Protein AF-0000000074263972 (afdb_homodimer)

Sequence (346 aa):
MSGGGKLEGVLRVLGFVLTLVAAIVVRLDKETKVVPYSISPNLPTFDVVVVAKWHYLSAFVYLFAANVIASLYGLLTLTISLANKNRSNILALLITILDLVMVVLLSSSAGAAIAIGIIGYHGNSHVRWNKVCDTFGRFCKQVAAASALSLAGAIVFMLLVILVVVGLQKRPKMSGGGKLEGVLRVLGFVLTLVAAIVVRLDKETKVVPYSISPNLPTFDVVVVAKWHYLSAFVYLFAANVIASLYGLLTLTISLANKNRSNILALLITILDLVMVVLLSSSAGAAIAIGIIGYHGNSHVRWNKVCDTFGRFCKQVAAASALSLAGAIVFMLLVILVVVGLQKRPK

Nearest PDB structures (foldseek):
  8zgt-assembly1_B  TM=5.183E-01  e=5.355E-01  Rattus norvegicus
  8d9o-assembly1_A  TM=3.944E-01  e=1.175E+00  synthetic construct
  7rkn-assembly1_R  TM=4.154E-01  e=1.786E+00  Human herpesvirus 5 strain AD169
  8hqc-assembly1_A  TM=3.752E-01  e=2.202E+00  Mus musculus
  6z0c-assembly1_A  TM=3.622E-01  e=2.860E+00  Escherichia coli

Secondary structure (DSSP, 8-state):
--HHHHHHHHHHHHHHHHHHHHHHHHHT-EEEEEEEE-SSTTSPPEEEEEEEEGGGSHHHHHHHHHHHHHHHHHHHHHHHHHTT----HHHHHHHHHHHHHHHHHHHHHHHHHHHHHHHHHH-BTTTTBPPSTTT-HHHHHHHHHHHHHHHHHHHHHHHHHHHHHHHHHSS--/--HHHHHHHHHHHHHHHHHHHHHHHHHT-EEEEEEEE-SSTTSPPEEEEEEEEGGGSHHHHHHHHHHHHHHHHHHHHHHHHHTT----HHHHHHHHHHHHHHHHHHHHHHHHHHHHHHHHHH-BTTTTBPPSTTT-HHHHHHHHHHHHHHHHHHHHHHHHHHHHHHHHHSS--

pLDDT: mean 91.71, std 11.04, range [46.34, 98.88]

Foldseek 3Di:
DPPLLVLLLVLLVLLLVLLVVLLVLQQPQKDKFWDFDDPDPVDGTDTDIDMDHQVVDVLSVLLNVLSVVSNVLSVVVSVVSVVVDDDDPVNVVVNLVVLLVSLVSLLVSLVSLVVVLVCLCPPDVVVRGDRNCVGVVVSSVSSNSSSVSSNVSSVSSVVSSVSVVVVVVPPDD/DPPLLVLLLVLLVLLLVLLVVLLVLQQPQKDKFWDFDDPDPPDHTDTDIDMDHQVVDVLSVLLNVLSVVRNVLSVVVSVVSVVVDDDDPVNVVVNLVVLLVSLVSLLVSLVSLVVVLVCLCPPDVVVRGDRNCVGVVVSSVSSNSSSVSSNVSSVSSVVSSVSVVVVVVPPDD

InterPro domains:
  IPR006459 Casparian strip membrane protein [TIGR01569] (10-165)
  IPR006702 Casparian strip membrane protein domain [PF04535] (5-155)
  IPR044173 Casparian strip membrane protein/CASP-like protein [PTHR36488] (9-169)

Structure (mmCIF, N/CA/C/O backbone):
data_AF-0000000074263972-model_v1
#
loop_
_entity.id
_entity.type
_entity.pdbx_description
1 polymer 'CASP-like protein'
#
loop_
_atom_site.group_PDB
_atom_site.id
_atom_site.type_symbol
_atom_site.label_atom_id
_atom_site.label_alt_id
_atom_site.label_comp_id
_atom_site.label_asym_id
_atom_site.label_entity_id
_atom_site.label_seq_id
_atom_site.pdbx_PDB_ins_code
_atom_site.Cartn_x
_atom_site.Cartn_y
_atom_site.Cartn_z
_atom_site.occupancy
_atom_site.B_iso_or_equiv
_atom_site.auth_seq_id
_atom_site.auth_comp_id
_atom_site.auth_asym_id
_atom_site.auth_atom_id
_atom_site.pdbx_PDB_model_num
ATOM 1 N N . MET A 1 1 ? -21.406 27.688 6.047 1 47.19 1 MET A N 1
ATOM 2 C CA . MET A 1 1 ? -20.266 26.828 6.309 1 47.19 1 MET A CA 1
ATOM 3 C C . MET A 1 1 ? -19.016 27.344 5.582 1 47.19 1 MET A C 1
ATOM 5 O O . MET A 1 1 ? -19.094 27.703 4.402 1 47.19 1 MET A O 1
ATOM 9 N N . SER A 1 2 ? -18.047 27.766 6.258 1 61.81 2 SER A N 1
ATOM 10 C CA . SER A 1 2 ? -16.828 28.281 5.633 1 61.81 2 SER A CA 1
ATOM 11 C C . SER A 1 2 ? -16.359 27.391 4.492 1 61.81 2 SER A C 1
ATOM 13 O O . SER A 1 2 ? -16.75 26.219 4.418 1 61.81 2 SER A O 1
ATOM 15 N N . GLY A 1 3 ? -15.945 27.922 3.316 1 62.81 3 GLY A N 1
ATOM 16 C CA . GLY A 1 3 ? -15.453 27.203 2.146 1 62.81 3 GLY A CA 1
ATOM 17 C C . GLY A 1 3 ? -14.68 25.953 2.492 1 62.81 3 GLY A C 1
ATOM 18 O O . GLY A 1 3 ? -14.883 24.906 1.874 1 62.81 3 GLY A O 1
ATOM 19 N N . GLY A 1 4 ? -13.984 25.969 3.543 1 73.38 4 GLY A N 1
ATOM 20 C CA . GLY A 1 4 ? -13.219 24.828 4.027 1 73.38 4 GLY A CA 1
ATOM 21 C C . GLY A 1 4 ? -14.094 23.719 4.598 1 73.38 4 GLY A C 1
ATOM 22 O O . GLY A 1 4 ? -13.844 22.547 4.355 1 73.38 4 GLY A O 1
ATOM 23 N N . GLY A 1 5 ? -15.102 24.156 5.234 1 80.81 5 GLY A N 1
ATOM 24 C CA . GLY A 1 5 ? -16.016 23.188 5.82 1 80.81 5 GLY A CA 1
ATOM 25 C C . GLY A 1 5 ? -16.812 22.422 4.785 1 80.81 5 GLY A C 1
ATOM 26 O O . GLY A 1 5 ? -16.984 21.203 4.906 1 80.81 5 GLY A O 1
ATOM 27 N N . LYS A 1 6 ? -17.281 23.094 3.77 1 89.88 6 LYS A N 1
ATOM 28 C CA . LYS A 1 6 ? -18.031 22.453 2.699 1 89.88 6 LYS A CA 1
ATOM 29 C C . LYS A 1 6 ? -17.156 21.438 1.956 1 89.88 6 LYS A C 1
ATOM 31 O O . LYS A 1 6 ? -17.609 20.328 1.649 1 89.88 6 LYS A O 1
ATOM 36 N N . LEU A 1 7 ? -15.922 21.859 1.696 1 93.31 7 LEU A N 1
ATOM 37 C CA . LEU A 1 7 ? -15 20.984 0.994 1 93.31 7 LEU A CA 1
ATOM 38 C C . LEU A 1 7 ? -14.68 19.75 1.828 1 93.31 7 LEU A C 1
ATOM 40 O O . LEU A 1 7 ? -14.609 18.641 1.297 1 93.31 7 LEU A O 1
ATOM 44 N N . GLU A 1 8 ? -14.539 19.953 3.047 1 93.31 8 GLU A N 1
ATOM 45 C CA . GLU A 1 8 ? -14.32 18.812 3.941 1 93.31 8 GLU A CA 1
ATOM 46 C C . GLU A 1 8 ? -15.484 17.844 3.891 1 93.31 8 GLU A C 1
ATOM 48 O O . GLU A 1 8 ? -15.281 16.625 3.828 1 93.31 8 GLU A O 1
ATOM 53 N N . GLY A 1 9 ? -16.672 18.375 3.938 1 92.62 9 GLY A N 1
ATOM 54 C CA . GLY A 1 9 ? -17.859 17.531 3.859 1 92.62 9 GLY A CA 1
ATOM 55 C C . GLY A 1 9 ? -17.938 16.734 2.576 1 92.62 9 GLY A C 1
ATOM 56 O O . GLY A 1 9 ? -18.25 15.539 2.604 1 92.62 9 GLY A O 1
ATOM 57 N N . VAL A 1 10 ? -17.656 17.312 1.509 1 95.62 10 VAL A N 1
ATOM 58 C CA . VAL A 1 10 ? -17.703 16.641 0.207 1 95.62 10 VAL A CA 1
ATOM 59 C C . VAL A 1 10 ? -16.656 15.531 0.155 1 95.62 10 VAL A C 1
ATOM 61 O O . VAL A 1 10 ? -16.938 14.43 -0.314 1 95.62 10 VAL A O 1
ATOM 64 N N . LEU A 1 11 ? -15.508 15.82 0.649 1 97.25 11 LEU A N 1
ATOM 65 C CA . LEU A 1 11 ? -14.438 14.828 0.634 1 97.25 11 LEU A CA 1
ATOM 66 C C . LEU A 1 11 ? -14.781 13.648 1.541 1 97.25 11 LEU A C 1
ATOM 68 O O . LEU A 1 11 ? -14.492 12.5 1.205 1 97.25 11 LEU A O 1
ATOM 72 N N . ARG A 1 12 ? -15.398 13.93 2.605 1 96.88 12 ARG A N 1
ATOM 73 C CA . ARG A 1 12 ? -15.773 12.844 3.506 1 96.88 12 ARG A CA 1
ATOM 74 C C . ARG A 1 12 ? -16.859 11.969 2.889 1 96.88 12 ARG A C 1
ATOM 76 O O . ARG A 1 12 ? -16.844 10.75 3.047 1 96.88 12 ARG A O 1
ATOM 83 N N . VAL A 1 13 ? -17.734 12.57 2.193 1 97.5 13 VAL A N 1
ATOM 84 C CA . VAL A 1 13 ? -18.75 11.805 1.488 1 97.5 13 VAL A CA 1
ATOM 85 C C . VAL A 1 13 ? -18.094 10.945 0.408 1 97.5 13 VAL A C 1
ATOM 87 O O . VAL A 1 13 ? -18.406 9.75 0.287 1 97.5 13 VAL A O 1
ATOM 90 N N . LEU A 1 14 ? -17.25 11.516 -0.299 1 98.19 14 LEU A N 1
ATOM 91 C CA . LEU A 1 14 ? -16.562 10.805 -1.369 1 98.19 14 LEU A CA 1
ATOM 92 C C . LEU A 1 14 ? -15.758 9.633 -0.811 1 98.19 14 LEU A C 1
ATOM 94 O O . LEU A 1 14 ? -15.773 8.539 -1.371 1 98.19 14 LEU A O 1
ATOM 98 N N . GLY A 1 15 ? -14.992 9.969 0.295 1 98.19 15 GLY A N 1
ATOM 99 C CA . GLY A 1 15 ? -14.242 8.898 0.927 1 98.19 15 GLY A CA 1
ATOM 100 C C . GLY A 1 15 ? -15.109 7.73 1.357 1 98.19 15 GLY A C 1
ATOM 101 O O . GLY A 1 15 ? -14.758 6.57 1.123 1 98.19 15 GLY A O 1
ATOM 102 N N . PHE A 1 16 ? -16.25 8.016 1.905 1 98.38 16 PHE A N 1
ATOM 103 C CA . PHE A 1 16 ? -17.188 6.996 2.357 1 98.38 16 PHE A CA 1
ATOM 104 C C . PHE A 1 16 ? -17.75 6.203 1.177 1 98.38 16 PHE A C 1
ATOM 106 O O . PHE A 1 16 ? -17.703 4.973 1.171 1 98.38 16 PHE A O 1
ATOM 113 N N . VAL A 1 17 ? -18.156 6.824 0.143 1 98.62 17 VAL A N 1
ATOM 114 C CA . VAL A 1 17 ? -18.828 6.191 -0.987 1 98.62 17 VAL A CA 1
ATOM 115 C C . VAL A 1 17 ? -17.828 5.355 -1.781 1 98.62 17 VAL A C 1
ATOM 117 O O . VAL A 1 17 ? -18.109 4.211 -2.145 1 98.62 17 VAL A O 1
ATOM 120 N N . LEU A 1 18 ? -16.641 5.883 -2.045 1 98.81 18 LEU A N 1
ATOM 121 C CA . LEU A 1 18 ? -15.641 5.164 -2.828 1 98.81 18 LEU A CA 1
ATOM 122 C C . LEU A 1 18 ? -15.242 3.863 -2.139 1 98.81 18 LEU A C 1
ATOM 124 O O . LEU A 1 18 ? -15.172 2.814 -2.781 1 98.81 18 LEU A O 1
ATOM 128 N N . THR A 1 19 ? -15.039 3.947 -0.838 1 98.88 19 THR A N 1
ATOM 129 C CA . THR A 1 19 ? -14.594 2.762 -0.118 1 98.88 19 THR A CA 1
ATOM 130 C C . THR A 1 19 ? -15.742 1.774 0.066 1 98.88 19 THR A C 1
ATOM 132 O O . THR A 1 19 ? -15.531 0.56 0.042 1 98.88 19 THR A O 1
ATOM 135 N N . LEU A 1 20 ? -16.938 2.26 0.186 1 98.75 20 LEU A N 1
ATOM 136 C CA . LEU A 1 20 ? -18.109 1.385 0.275 1 98.75 20 LEU A CA 1
ATOM 137 C C . LEU A 1 20 ? -18.312 0.623 -1.029 1 98.75 20 LEU A C 1
ATOM 139 O O . LEU A 1 20 ? -18.484 -0.597 -1.019 1 98.75 20 LEU A O 1
ATOM 143 N N . VAL A 1 21 ? -18.266 1.355 -2.115 1 98.81 21 VAL A N 1
ATOM 144 C CA . VAL A 1 21 ? -18.469 0.729 -3.418 1 98.81 21 VAL A CA 1
ATOM 145 C C . VAL A 1 21 ? -17.359 -0.287 -3.678 1 98.81 21 VAL A C 1
ATOM 147 O O . VAL A 1 21 ? -17.625 -1.384 -4.18 1 98.81 21 VAL A O 1
ATOM 150 N N . ALA A 1 22 ? -16.141 0.072 -3.33 1 98.81 22 ALA A N 1
ATOM 151 C CA . ALA A 1 22 ? -15.031 -0.868 -3.496 1 98.81 22 ALA A CA 1
ATOM 152 C C . ALA A 1 22 ? -15.273 -2.145 -2.693 1 98.81 22 ALA A C 1
ATOM 154 O O . ALA A 1 22 ? -15.07 -3.25 -3.199 1 98.81 22 ALA A O 1
ATOM 155 N N . ALA A 1 23 ? -15.727 -1.978 -1.447 1 98.69 23 ALA A N 1
ATOM 156 C CA . ALA A 1 23 ? -16 -3.143 -0.61 1 98.69 23 ALA A CA 1
ATOM 157 C C . ALA A 1 23 ? -17.109 -4.004 -1.222 1 98.69 23 ALA A C 1
ATOM 159 O O . ALA A 1 23 ? -17 -5.234 -1.241 1 98.69 23 ALA A O 1
ATOM 160 N N . ILE A 1 24 ? -18.094 -3.404 -1.75 1 98.69 24 ILE A N 1
ATOM 161 C CA . ILE A 1 24 ? -19.219 -4.125 -2.344 1 98.69 24 ILE A CA 1
ATOM 162 C C . ILE A 1 24 ? -18.75 -4.871 -3.59 1 98.69 24 ILE A C 1
ATOM 164 O O . ILE A 1 24 ? -19.078 -6.043 -3.781 1 98.69 24 ILE A O 1
ATOM 168 N N . VAL A 1 25 ? -17.984 -4.215 -4.406 1 98.5 25 VAL A N 1
ATOM 169 C CA . VAL A 1 25 ? -17.484 -4.82 -5.637 1 98.5 25 VAL A CA 1
ATOM 170 C C . VAL A 1 25 ? -16.641 -6.055 -5.305 1 98.5 25 VAL A C 1
ATOM 172 O O . VAL A 1 25 ? -16.781 -7.094 -5.953 1 98.5 25 VAL A O 1
ATOM 175 N N . VAL A 1 26 ? -15.844 -5.984 -4.277 1 98.44 26 VAL A N 1
ATOM 176 C CA . VAL A 1 26 ? -15.016 -7.121 -3.896 1 98.44 26 VAL A CA 1
ATOM 177 C C . VAL A 1 26 ? -15.898 -8.242 -3.352 1 98.44 26 VAL A C 1
ATOM 179 O O . VAL A 1 26 ? -15.734 -9.406 -3.721 1 98.44 26 VAL A O 1
ATOM 182 N N . ARG A 1 27 ? -16.797 -7.859 -2.498 1 96.69 27 ARG A N 1
ATOM 183 C CA . ARG A 1 27 ? -17.641 -8.844 -1.84 1 96.69 27 ARG A CA 1
ATOM 184 C C . ARG A 1 27 ? -18.453 -9.641 -2.861 1 96.69 27 ARG A C 1
ATOM 186 O O . ARG A 1 27 ? -18.656 -10.844 -2.688 1 96.69 27 ARG A O 1
ATOM 193 N N . LEU A 1 28 ? -18.828 -9.055 -3.916 1 97.31 28 LEU A N 1
ATOM 194 C CA . LEU A 1 28 ? -19.688 -9.695 -4.902 1 97.31 28 LEU A CA 1
ATOM 195 C C . LEU A 1 28 ? -18.859 -10.328 -6.016 1 97.31 28 LEU A C 1
ATOM 197 O O . LEU A 1 28 ? -19.422 -10.969 -6.914 1 97.31 28 LEU A O 1
ATOM 201 N N . ASP A 1 29 ? -17.609 -10.188 -5.891 1 96.12 29 ASP A N 1
ATOM 202 C CA . ASP A 1 29 ? -16.734 -10.633 -6.977 1 96.12 29 ASP A CA 1
ATOM 203 C C . ASP A 1 29 ? -16.578 -12.156 -6.961 1 96.12 29 ASP A C 1
ATOM 205 O O . ASP A 1 29 ? -15.945 -12.711 -6.066 1 96.12 29 ASP A O 1
ATOM 209 N N . LYS A 1 30 ? -17.234 -12.781 -7.836 1 95.19 30 LYS A N 1
ATOM 210 C CA . LYS A 1 30 ? -17.172 -14.227 -8.055 1 95.19 30 LYS A CA 1
ATOM 211 C C . LYS A 1 30 ? -17.422 -14.57 -9.523 1 95.19 30 LYS A C 1
ATOM 213 O O . LYS A 1 30 ? -18.141 -13.852 -10.219 1 95.19 30 LYS A O 1
ATOM 218 N N . GLU A 1 31 ? -16.688 -15.578 -9.945 1 95.62 31 GLU A N 1
ATOM 219 C CA . GLU A 1 31 ? -16.844 -16.016 -11.328 1 95.62 31 GLU A CA 1
ATOM 220 C C . GLU A 1 31 ? -16.672 -17.531 -11.453 1 95.62 31 GLU A C 1
ATOM 222 O O . GLU A 1 31 ? -15.68 -18.094 -10.992 1 95.62 31 GLU A O 1
ATOM 227 N N . THR A 1 32 ? -17.625 -18.219 -12.062 1 94.88 32 THR A N 1
ATOM 228 C CA . THR A 1 32 ? -17.594 -19.656 -12.312 1 94.88 32 THR A CA 1
ATOM 229 C C . THR A 1 32 ? -17.359 -19.938 -13.797 1 94.88 32 THR A C 1
ATOM 231 O O . THR A 1 32 ? -18.016 -19.344 -14.656 1 94.88 32 THR A O 1
ATOM 234 N N . LYS A 1 33 ? -16.375 -20.797 -14.062 1 92.69 33 LYS A N 1
ATOM 235 C CA . LYS A 1 33 ? -16.078 -21.156 -15.445 1 92.69 33 LYS A CA 1
ATOM 236 C C . LYS A 1 33 ? -15.914 -22.672 -15.594 1 92.69 33 LYS A C 1
ATOM 238 O O . LYS A 1 33 ? -15.516 -23.344 -14.648 1 92.69 33 LYS A O 1
ATOM 243 N N . VAL A 1 34 ? -16.188 -23.172 -16.781 1 89.56 34 VAL A N 1
ATOM 244 C CA . VAL A 1 34 ? -15.969 -24.562 -17.141 1 89.56 34 VAL A CA 1
ATOM 245 C C . VAL A 1 34 ? -14.734 -24.688 -18.031 1 89.56 34 VAL A C 1
ATOM 247 O O . VAL A 1 34 ? -14.703 -24.109 -19.125 1 89.56 34 VAL A O 1
ATOM 250 N N . VAL A 1 35 ? -13.742 -25.312 -17.516 1 83.44 35 VAL A N 1
ATOM 251 C CA . VAL A 1 35 ? -12.508 -25.438 -18.281 1 83.44 35 VAL A CA 1
ATOM 252 C C . VAL A 1 35 ? -12.305 -26.906 -18.672 1 83.44 35 VAL A C 1
ATOM 254 O O . VAL A 1 35 ? -12.484 -27.812 -17.859 1 83.44 35 VAL A O 1
ATOM 257 N N . PRO A 1 36 ? -11.984 -27.078 -19.984 1 80.38 36 PRO A N 1
ATOM 258 C CA . PRO A 1 36 ? -11.688 -28.453 -20.391 1 80.38 36 PRO A CA 1
ATOM 259 C C . PRO A 1 36 ? -10.32 -28.938 -19.922 1 80.38 36 PRO A C 1
ATOM 261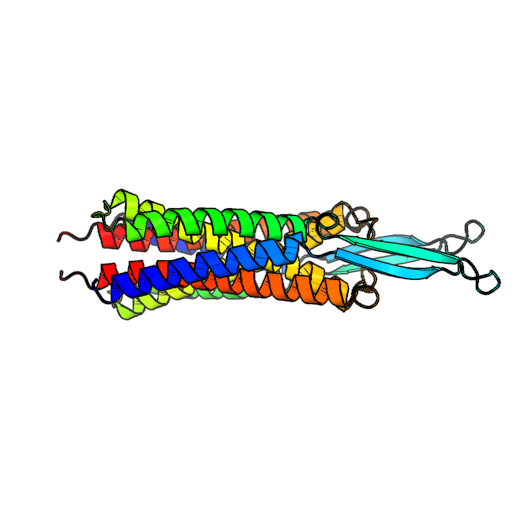 O O . PRO A 1 36 ? -9.328 -28.203 -20.031 1 80.38 36 PRO A O 1
ATOM 264 N N . TYR A 1 37 ? -10.281 -29.875 -19.062 1 70.88 37 TYR A N 1
ATOM 265 C CA . TYR A 1 37 ? -9.047 -30.438 -18.531 1 70.88 37 TYR A CA 1
ATOM 266 C C . TYR A 1 37 ? -8.727 -31.766 -19.188 1 70.88 37 TYR A C 1
ATOM 268 O O . TYR A 1 37 ? -9.578 -32.656 -19.25 1 70.88 37 TYR A O 1
ATOM 276 N N . SER A 1 38 ? -7.668 -31.797 -20.062 1 66.25 38 SER A N 1
ATOM 277 C CA . SER A 1 38 ? -7.266 -33.094 -20.641 1 66.25 38 SER A CA 1
ATOM 278 C C . SER A 1 38 ? -5.984 -33.594 -19.984 1 66.25 38 SER A C 1
ATOM 280 O O . SER A 1 38 ? -4.977 -32.875 -19.938 1 66.25 38 SER A O 1
ATOM 282 N N . ILE A 1 39 ? -6.066 -34.531 -19.031 1 59.84 39 ILE A N 1
ATOM 283 C CA . ILE A 1 39 ? -4.895 -35.125 -18.391 1 59.84 39 ILE A CA 1
ATOM 284 C C . ILE A 1 39 ? -3.898 -35.562 -19.453 1 59.84 39 ILE A C 1
ATOM 286 O O . ILE A 1 39 ? -2.689 -35.375 -19.312 1 59.84 39 ILE A O 1
ATOM 290 N N . SER A 1 40 ? -4.309 -36.25 -20.578 1 61.78 40 SER A N 1
ATOM 291 C CA . SER A 1 40 ? -3.512 -36.781 -21.688 1 61.78 40 SER A CA 1
ATOM 292 C C . SER A 1 40 ? -4.172 -36.5 -23.031 1 61.78 40 SER A C 1
ATOM 294 O O . SER A 1 40 ? -5.398 -36.375 -23.109 1 61.78 40 SER A O 1
ATOM 296 N N . PRO A 1 41 ? -3.254 -36.031 -24.047 1 63.69 41 PRO A N 1
ATOM 297 C CA . PRO A 1 41 ? -3.807 -35.719 -25.375 1 63.69 41 PRO A CA 1
ATOM 298 C C . PRO A 1 41 ? -4.762 -36.812 -25.875 1 63.69 41 PRO A C 1
ATOM 300 O O . PRO A 1 41 ? -5.645 -36.531 -26.688 1 63.69 41 PRO A O 1
ATOM 303 N N . ASN A 1 42 ? -4.527 -37.906 -25.469 1 64.19 42 ASN A N 1
ATOM 304 C CA . ASN A 1 42 ? -5.297 -39.031 -26.016 1 64.19 42 ASN A CA 1
ATOM 305 C C . ASN A 1 42 ? -6.516 -39.312 -25.156 1 64.19 42 ASN A C 1
ATOM 307 O O . ASN A 1 42 ? -7.238 -40.281 -25.422 1 64.19 42 ASN A O 1
ATOM 311 N N . LEU A 1 43 ? -6.637 -38.688 -24.109 1 62.66 43 LEU A N 1
ATOM 312 C CA . LEU A 1 43 ? -7.777 -38.969 -23.234 1 62.66 43 LEU A CA 1
ATOM 313 C C . LEU A 1 43 ? -8.859 -37.906 -23.406 1 62.66 43 LEU A C 1
ATOM 315 O O . LEU A 1 43 ? -8.562 -36.75 -23.734 1 62.66 43 LEU A O 1
ATOM 319 N N . PRO A 1 44 ? -10.078 -38.375 -23.344 1 67.69 44 PRO A N 1
ATOM 320 C CA . PRO A 1 44 ? -11.18 -37.438 -23.453 1 67.69 44 PRO A CA 1
ATOM 321 C C . PRO A 1 44 ? -11.062 -36.281 -22.453 1 67.69 44 PRO A C 1
ATOM 323 O O . PRO A 1 44 ? -10.523 -36.469 -21.359 1 67.69 44 PRO A O 1
ATOM 326 N N . THR A 1 45 ? -11.297 -35.031 -22.875 1 71.25 45 THR A N 1
ATOM 327 C CA . THR A 1 45 ? -11.281 -33.844 -22.047 1 71.25 45 THR A CA 1
ATOM 328 C C . THR A 1 45 ? -12.484 -33.812 -21.125 1 71.25 45 THR A C 1
ATOM 330 O O . THR A 1 45 ? -13.578 -34.25 -21.484 1 71.25 45 THR A O 1
ATOM 333 N N . PHE A 1 46 ? -12.273 -33.719 -19.766 1 79.75 46 PHE A N 1
ATOM 334 C CA . PHE A 1 46 ? -13.367 -33.562 -18.797 1 79.75 46 PHE A CA 1
ATOM 335 C C . PHE A 1 46 ? -13.523 -32.094 -18.391 1 79.75 46 PHE A C 1
ATOM 337 O O . PHE A 1 46 ? -12.531 -31.391 -18.234 1 79.75 46 PHE A O 1
ATOM 344 N N . ASP A 1 47 ? -14.797 -31.766 -18.453 1 82.88 47 ASP A N 1
ATOM 345 C CA . ASP A 1 47 ? -15.117 -30.422 -18 1 82.88 47 ASP A CA 1
ATOM 346 C C . ASP A 1 47 ? -15.016 -30.297 -16.484 1 82.88 47 ASP A C 1
ATOM 348 O O . ASP A 1 47 ? -15.578 -31.125 -15.758 1 82.88 47 ASP A O 1
ATOM 352 N N . VAL A 1 48 ? -14.125 -29.453 -16.078 1 85 48 VAL A N 1
ATOM 353 C CA . VAL A 1 48 ? -14.008 -29.172 -14.656 1 85 48 VAL A CA 1
ATOM 354 C C . VAL A 1 48 ? -14.539 -27.781 -14.352 1 85 48 VAL A C 1
ATOM 356 O O . VAL A 1 48 ? -14.227 -26.828 -15.07 1 85 48 VAL A O 1
ATOM 359 N N . VAL A 1 49 ? -15.461 -27.719 -13.406 1 89.62 49 VAL A N 1
ATOM 360 C CA . VAL A 1 49 ? -16 -26.422 -12.977 1 89.62 49 VAL A CA 1
ATOM 361 C C . VAL A 1 49 ? -15.039 -25.766 -11.992 1 89.62 49 VAL A C 1
ATOM 363 O O . VAL A 1 49 ? -14.727 -26.328 -10.938 1 89.62 49 VAL A O 1
ATOM 366 N N . VAL A 1 50 ? -14.555 -24.656 -12.375 1 90.94 50 VAL A N 1
ATOM 367 C CA . VAL A 1 50 ? -13.648 -23.906 -11.508 1 90.94 50 VAL A CA 1
ATOM 368 C C . VAL A 1 50 ? -14.297 -22.578 -11.109 1 90.94 50 VAL A C 1
ATOM 370 O O . VAL A 1 50 ? -14.984 -21.953 -11.914 1 90.94 50 VAL A O 1
ATOM 373 N N . VAL A 1 51 ? -14.18 -22.234 -9.867 1 93.44 51 VAL A N 1
ATOM 374 C CA . VAL A 1 51 ? -14.773 -21.016 -9.32 1 93.44 51 VAL A CA 1
ATOM 375 C C . VAL A 1 51 ? -13.68 -20.109 -8.766 1 93.44 51 VAL A C 1
ATOM 377 O O . VAL A 1 51 ? -12.789 -20.562 -8.047 1 93.44 51 VAL A O 1
ATOM 380 N N . ALA A 1 52 ? -13.781 -18.859 -9.188 1 94.19 52 ALA A N 1
ATOM 381 C CA . ALA A 1 52 ? -12.914 -17.828 -8.617 1 94.19 52 ALA A CA 1
ATOM 382 C C . ALA A 1 52 ? -13.672 -16.984 -7.602 1 94.19 52 ALA A C 1
ATOM 384 O O . ALA A 1 52 ? -14.703 -16.391 -7.926 1 94.19 52 ALA A O 1
ATOM 385 N N . LYS A 1 53 ? -13.148 -16.969 -6.391 1 95.44 53 LYS A N 1
ATOM 386 C CA . LYS A 1 53 ? -13.75 -16.188 -5.316 1 95.44 53 LYS A CA 1
ATOM 387 C C . LYS A 1 53 ? -12.727 -15.25 -4.676 1 95.44 53 LYS A C 1
ATOM 389 O O . LYS A 1 53 ? -11.555 -15.609 -4.539 1 95.44 53 LYS A O 1
ATOM 394 N N . TRP A 1 54 ? -13.25 -14.203 -4.141 1 93.88 54 TRP A N 1
ATOM 395 C CA . TRP A 1 54 ? -12.375 -13.172 -3.586 1 93.88 54 TRP A CA 1
ATOM 396 C C . TRP A 1 54 ? -11.68 -13.672 -2.326 1 93.88 54 TRP A C 1
ATOM 398 O O . TRP A 1 54 ? -10.57 -13.234 -2.014 1 93.88 54 TRP A O 1
ATOM 408 N N . HIS A 1 55 ? -12.195 -14.531 -1.605 1 94.88 55 HIS A N 1
ATOM 409 C CA . HIS A 1 55 ? -11.625 -14.93 -0.321 1 94.88 55 HIS A CA 1
ATOM 410 C C . HIS A 1 55 ? -10.555 -16 -0.496 1 94.88 55 HIS A C 1
ATOM 412 O O . HIS A 1 55 ? -9.914 -16.406 0.475 1 94.88 55 HIS A O 1
ATOM 418 N N . TYR A 1 56 ? -10.281 -16.453 -1.689 1 95.19 56 TYR A N 1
ATOM 419 C CA . TYR A 1 56 ? -9.227 -17.422 -1.949 1 95.19 56 TYR A CA 1
ATOM 420 C C . TYR A 1 56 ? -7.852 -16.781 -1.896 1 95.19 56 TYR A C 1
ATOM 422 O O . TYR A 1 56 ? -6.844 -17.469 -1.722 1 95.19 56 TYR A O 1
ATOM 430 N N . LEU A 1 57 ? -7.883 -15.508 -2.139 1 96.38 57 LEU A N 1
ATOM 431 C CA . LEU A 1 57 ? -6.617 -14.789 -2.113 1 96.38 57 LEU A CA 1
ATOM 432 C C . LEU A 1 57 ? -6.582 -13.797 -0.95 1 96.38 57 LEU A C 1
ATOM 434 O O . LEU A 1 57 ? -7.438 -12.922 -0.848 1 96.38 57 LEU A O 1
ATOM 438 N N . SER A 1 58 ? -5.621 -13.969 -0.125 1 96.88 58 SER A N 1
ATOM 439 C CA . SER A 1 58 ? -5.488 -13.141 1.07 1 96.88 58 SER A CA 1
ATOM 440 C C . SER A 1 58 ? -5.406 -11.656 0.712 1 96.88 58 SER A C 1
ATOM 442 O O . SER A 1 58 ? -5.848 -10.805 1.482 1 96.88 58 SER A O 1
ATOM 444 N N . ALA A 1 59 ? -4.75 -11.305 -0.432 1 98 59 ALA A N 1
ATOM 445 C CA . ALA A 1 59 ? -4.645 -9.914 -0.877 1 98 59 ALA A CA 1
ATOM 446 C C . ALA A 1 59 ? -6.027 -9.305 -1.076 1 98 59 ALA A C 1
ATOM 448 O O . ALA A 1 59 ? -6.242 -8.133 -0.757 1 98 59 ALA A O 1
ATOM 449 N N . PHE A 1 60 ? -6.973 -10.07 -1.562 1 98.44 60 PHE A N 1
ATOM 450 C CA . PHE A 1 60 ? -8.312 -9.562 -1.828 1 98.44 60 PHE A CA 1
ATOM 451 C C . PHE A 1 60 ? -9.133 -9.492 -0.542 1 98.44 60 PHE A C 1
ATOM 453 O O . PHE A 1 60 ? -9.938 -8.578 -0.364 1 98.44 60 PHE A O 1
ATOM 460 N N . VAL A 1 61 ? -8.922 -10.391 0.331 1 98.38 61 VAL A N 1
ATOM 461 C CA . VAL A 1 61 ? -9.547 -10.32 1.649 1 98.38 61 VAL A CA 1
ATOM 462 C C . VAL A 1 61 ? -9.086 -9.055 2.369 1 98.38 61 VAL A C 1
ATOM 464 O O . VAL A 1 61 ? -9.883 -8.359 2.994 1 98.38 61 VAL A O 1
ATOM 467 N N . TYR A 1 62 ? -7.824 -8.844 2.229 1 98.75 62 TYR A N 1
ATOM 468 C CA . TYR A 1 62 ? -7.254 -7.641 2.816 1 98.75 62 TYR A CA 1
ATOM 469 C C . TYR A 1 62 ? -7.859 -6.391 2.189 1 98.75 62 TYR A C 1
ATOM 471 O O . TYR A 1 62 ? -8.227 -5.449 2.896 1 98.75 62 TYR A O 1
ATOM 479 N N . LEU A 1 63 ? -7.98 -6.355 0.923 1 98.81 63 LEU A N 1
ATOM 480 C CA . LEU A 1 63 ? -8.594 -5.234 0.22 1 98.81 63 LEU A CA 1
ATOM 481 C C . LEU A 1 63 ? -10.023 -5.012 0.703 1 98.81 63 LEU A C 1
ATOM 483 O O . LEU A 1 63 ? -10.43 -3.873 0.954 1 98.81 63 LEU A O 1
ATOM 487 N N . PHE A 1 64 ? -10.766 -6.074 0.854 1 98.81 64 PHE A N 1
ATOM 488 C CA . PHE A 1 64 ? -12.141 -5.996 1.327 1 98.81 64 PHE A CA 1
ATOM 489 C C . PHE A 1 64 ? -12.195 -5.438 2.744 1 98.81 64 PHE A C 1
ATOM 491 O O . PHE A 1 64 ? -12.914 -4.473 3.008 1 98.81 64 PHE A O 1
ATOM 498 N N . ALA A 1 65 ? -11.406 -6.004 3.605 1 98.88 65 ALA A N 1
ATOM 499 C CA . ALA A 1 65 ? -11.406 -5.59 5.004 1 98.88 65 ALA A CA 1
ATOM 500 C C . ALA A 1 65 ? -11 -4.125 5.145 1 98.88 65 ALA A C 1
ATOM 502 O O . ALA A 1 65 ? -11.609 -3.375 5.91 1 98.88 65 ALA A O 1
ATOM 503 N N . ALA A 1 66 ? -9.953 -3.764 4.422 1 98.81 66 ALA A N 1
ATOM 504 C CA . ALA A 1 66 ? -9.469 -2.387 4.477 1 98.81 66 ALA A CA 1
ATOM 505 C C . ALA A 1 66 ? -10.555 -1.406 4.055 1 98.81 66 ALA A C 1
ATOM 507 O O . ALA A 1 66 ? -10.758 -0.372 4.695 1 98.81 66 ALA A O 1
ATOM 508 N N . ASN A 1 67 ? -11.25 -1.745 2.988 1 98.88 67 ASN A N 1
ATOM 509 C CA . ASN A 1 67 ? -12.297 -0.854 2.486 1 98.88 67 ASN A CA 1
ATOM 510 C C . ASN A 1 67 ? -13.5 -0.821 3.422 1 98.88 67 ASN A C 1
ATOM 512 O O . ASN A 1 67 ? -14.133 0.222 3.586 1 98.88 67 ASN A O 1
ATOM 516 N N . VAL A 1 68 ? -13.805 -1.928 4.066 1 98.88 68 VAL A N 1
ATOM 517 C CA . VAL A 1 68 ? -14.883 -1.945 5.055 1 98.88 68 VAL A CA 1
ATOM 518 C C . VAL A 1 68 ? -14.523 -1.034 6.227 1 98.88 68 VAL A C 1
ATOM 520 O O . VAL A 1 68 ? -15.328 -0.201 6.645 1 98.88 68 VAL A O 1
ATOM 523 N N . ILE A 1 69 ? -13.344 -1.177 6.691 1 98.88 69 ILE A N 1
ATOM 524 C CA . ILE A 1 69 ? -12.883 -0.372 7.816 1 98.88 69 ILE A CA 1
ATOM 525 C C . ILE A 1 69 ? -12.914 1.108 7.441 1 98.88 69 ILE A C 1
ATOM 527 O O . ILE A 1 69 ? -13.445 1.932 8.188 1 98.88 69 ILE A O 1
ATOM 531 N N . ALA A 1 70 ? -12.414 1.432 6.285 1 98.81 70 ALA A N 1
ATOM 532 C CA . ALA A 1 70 ? -12.359 2.822 5.84 1 98.81 70 ALA A CA 1
ATOM 533 C C . ALA A 1 70 ? -13.766 3.381 5.629 1 98.81 70 ALA A C 1
ATOM 535 O O . ALA A 1 70 ? -14.023 4.555 5.91 1 98.81 70 ALA A O 1
ATOM 536 N N . SER A 1 71 ? -14.648 2.604 5.129 1 98.62 71 SER A N 1
ATOM 537 C CA . SER A 1 71 ? -16.016 3.053 4.91 1 98.62 71 SER A CA 1
ATOM 538 C C . SER A 1 71 ? -16.719 3.342 6.23 1 98.62 71 SER A C 1
ATOM 540 O O . SER A 1 71 ? -17.391 4.367 6.371 1 98.62 71 SER A O 1
ATOM 542 N N . LEU A 1 72 ? -16.578 2.443 7.18 1 98.56 72 LEU A N 1
ATOM 543 C CA . LEU A 1 72 ? -17.188 2.666 8.492 1 98.56 72 LEU A CA 1
ATOM 544 C C . LEU A 1 72 ? -16.594 3.914 9.148 1 98.56 72 LEU A C 1
ATOM 546 O O . LEU A 1 72 ? -17.328 4.715 9.727 1 98.56 72 LEU A O 1
ATOM 550 N N . TYR A 1 73 ? -15.383 4.035 9.023 1 98.44 73 TYR A N 1
ATOM 551 C CA . TYR A 1 73 ? -14.711 5.219 9.547 1 98.44 73 TYR A CA 1
ATOM 552 C C . TYR A 1 73 ? -15.219 6.48 8.852 1 98.44 73 TYR A C 1
ATOM 554 O O . TYR A 1 73 ? -15.484 7.492 9.508 1 98.44 73 TYR A O 1
ATOM 562 N N . GLY A 1 74 ? -15.289 6.367 7.562 1 97 74 GLY A N 1
ATOM 563 C CA . GLY A 1 74 ? -15.812 7.496 6.809 1 97 74 GLY A CA 1
ATOM 564 C C . GLY A 1 74 ? -17.219 7.898 7.234 1 97 74 GLY A C 1
ATOM 565 O O . GLY A 1 74 ? -17.516 9.094 7.348 1 97 74 GLY A O 1
ATOM 566 N N . LEU A 1 75 ? -17.984 6.934 7.465 1 96.5 75 LEU A N 1
ATOM 567 C CA . LEU A 1 75 ? -19.344 7.203 7.91 1 96.5 75 LEU A CA 1
ATOM 568 C C . LEU A 1 75 ? -19.344 7.895 9.273 1 96.5 75 LEU A C 1
ATOM 570 O O . LEU A 1 75 ? -20.062 8.875 9.469 1 96.5 75 LEU A O 1
ATOM 574 N N . LEU A 1 76 ? -18.547 7.434 10.125 1 96.44 76 LEU A N 1
ATOM 575 C CA . LEU A 1 76 ? -18.469 7.996 11.469 1 96.44 76 LEU A CA 1
ATOM 576 C C . LEU A 1 76 ? -17.984 9.438 11.43 1 96.44 76 LEU A C 1
ATOM 578 O O . LEU A 1 76 ? -18.578 10.32 12.062 1 96.44 76 LEU A O 1
ATOM 582 N N . THR A 1 77 ? -16.984 9.734 10.719 1 96 77 THR A N 1
ATOM 583 C CA . THR A 1 77 ? -16.422 11.07 10.68 1 96 77 THR A CA 1
ATOM 584 C C . THR A 1 77 ? -17.328 12.031 9.914 1 96 77 THR A C 1
ATOM 586 O O . THR A 1 77 ? -17.375 13.227 10.219 1 96 77 THR A O 1
ATOM 589 N N . LEU A 1 78 ? -18 11.5 8.93 1 92.88 78 LEU A N 1
ATOM 590 C CA . LEU A 1 78 ? -19 12.312 8.227 1 92.88 78 LEU A CA 1
ATOM 591 C C . LEU A 1 78 ? -20.094 12.766 9.188 1 92.88 78 LEU A C 1
ATOM 593 O O . LEU A 1 78 ? -20.5 13.93 9.172 1 92.88 78 LEU A O 1
ATOM 597 N N . THR A 1 79 ? -20.531 11.891 10.062 1 92.19 79 THR A N 1
ATOM 598 C CA . THR A 1 79 ? -21.562 12.211 11.039 1 92.19 79 THR A CA 1
ATOM 599 C C . THR A 1 79 ? -21.062 13.258 12.031 1 92.19 79 THR A C 1
ATOM 601 O O . THR A 1 79 ? -21.797 14.172 12.406 1 92.19 79 THR A O 1
ATOM 604 N N . ILE A 1 80 ? -19.859 13.109 12.391 1 90.06 80 ILE A N 1
ATOM 605 C CA . ILE A 1 80 ? -19.266 14.078 13.312 1 90.06 80 ILE A CA 1
ATOM 606 C C . ILE A 1 80 ? -19.156 15.438 12.641 1 90.06 80 ILE A C 1
ATOM 608 O O . ILE A 1 80 ? -19.422 16.469 13.266 1 90.06 80 ILE A O 1
ATOM 612 N N . SER A 1 81 ? -18.781 15.461 11.406 1 85.88 81 SER A N 1
ATOM 613 C CA . SER A 1 81 ? -18.625 16.703 10.664 1 85.88 81 SER A CA 1
ATOM 614 C C . SER A 1 81 ? -19.969 17.406 10.484 1 85.88 81 SER A C 1
ATOM 616 O O . SER A 1 81 ? -20.047 18.641 10.516 1 85.88 81 SER A O 1
ATOM 618 N N . LEU A 1 82 ? -21.031 16.734 10.281 1 84.88 82 LEU A N 1
ATOM 619 C CA . LEU A 1 82 ? -22.359 17.297 10.078 1 84.88 82 LEU A CA 1
ATOM 620 C C . LEU A 1 82 ? -22.953 17.781 11.398 1 84.88 82 LEU A C 1
ATOM 622 O O . LEU A 1 82 ? -23.75 18.719 11.414 1 84.88 82 LEU A O 1
ATOM 626 N N . ALA A 1 83 ? -22.594 17.141 12.359 1 81.06 83 ALA A N 1
ATOM 627 C CA . ALA A 1 83 ? -23.141 17.5 13.664 1 81.06 83 ALA A CA 1
ATOM 628 C C . ALA A 1 83 ? -22.547 18.812 14.164 1 81.06 83 ALA A C 1
ATOM 630 O O . ALA A 1 83 ? -23.016 19.375 15.156 1 81.06 83 ALA A O 1
ATOM 631 N N . ASN A 1 84 ? -21.797 19.609 13.219 1 63.88 84 ASN A N 1
ATOM 632 C CA . ASN A 1 84 ? -21.375 21.016 13.305 1 63.88 84 ASN A CA 1
ATOM 633 C C . ASN A 1 84 ? -20.844 21.359 14.695 1 63.88 84 ASN A C 1
ATOM 635 O O . ASN A 1 84 ? -20.984 22.5 15.148 1 63.88 84 ASN A O 1
ATOM 639 N N . LYS A 1 85 ? -20.453 20.422 15.344 1 62.69 85 LYS A N 1
ATOM 640 C CA . LYS A 1 85 ? -20.031 20.812 16.688 1 62.69 85 LYS A CA 1
ATOM 641 C C . LYS A 1 85 ? -18.562 21.25 16.703 1 62.69 85 LYS A C 1
ATOM 643 O O . LYS A 1 85 ? -17.766 20.766 15.898 1 62.69 85 LYS A O 1
ATOM 648 N N . ASN A 1 86 ? -18.312 22.406 17.297 1 68.62 86 ASN A N 1
ATOM 649 C CA . ASN A 1 86 ? -16.969 22.859 17.641 1 68.62 86 ASN A CA 1
ATOM 650 C C . ASN A 1 86 ? -16.078 21.703 18.078 1 68.62 86 ASN A C 1
ATOM 652 O O . ASN A 1 86 ? -16.281 21.109 19.141 1 68.62 86 ASN A O 1
ATOM 656 N N . ARG A 1 87 ? -15.234 21.25 17.031 1 80.81 87 ARG A N 1
ATOM 657 C CA . ARG A 1 87 ? -14.328 20.156 17.344 1 80.81 87 ARG A CA 1
ATOM 658 C C . ARG A 1 87 ? -13.156 20.641 18.188 1 80.81 87 ARG A C 1
ATOM 660 O O . ARG A 1 87 ? -12.562 21.688 17.906 1 80.81 87 ARG A O 1
ATOM 667 N N . SER A 1 88 ? -13.062 19.984 19.312 1 87.44 88 SER A N 1
ATOM 668 C CA . SER A 1 88 ? -11.875 20.297 20.109 1 87.44 88 SER A CA 1
ATOM 669 C C . SER A 1 88 ? -10.594 20.016 19.328 1 87.44 88 SER A C 1
ATOM 671 O O . SER A 1 88 ? -10.609 19.266 18.344 1 87.44 88 SER A O 1
ATOM 673 N N . ASN A 1 89 ? -9.602 20.656 19.734 1 88.12 89 ASN A N 1
ATOM 674 C CA . ASN A 1 89 ? -8.305 20.469 19.094 1 88.12 89 ASN A CA 1
ATOM 675 C C . ASN A 1 89 ? -7.852 19.016 19.156 1 88.12 89 ASN A C 1
ATOM 677 O O . ASN A 1 89 ? -7.254 18.516 18.203 1 88.12 89 ASN A O 1
ATOM 681 N N . ILE A 1 90 ? -8.211 18.422 20.25 1 91.69 90 ILE A N 1
ATOM 682 C CA . ILE A 1 90 ? -7.805 17.031 20.438 1 91.69 90 ILE A CA 1
ATOM 683 C C . ILE A 1 90 ? -8.57 16.125 19.453 1 91.69 90 ILE A C 1
ATOM 685 O O . ILE A 1 90 ? -7.996 15.211 18.875 1 91.69 90 ILE A O 1
ATOM 689 N N . LEU A 1 91 ? -9.805 16.359 19.328 1 92 91 LEU A N 1
ATOM 690 C CA . LEU A 1 91 ? -10.625 15.578 18.406 1 92 91 LEU A CA 1
ATOM 691 C C . LEU A 1 91 ? -10.164 15.789 16.969 1 92 91 LEU A C 1
ATOM 693 O O . LEU A 1 91 ? -10.102 14.836 16.188 1 92 91 LEU A O 1
ATOM 697 N N . ALA A 1 92 ? -9.844 16.922 16.609 1 92.19 92 ALA A N 1
ATOM 698 C CA . ALA A 1 92 ? -9.367 17.25 15.273 1 92.19 92 ALA A CA 1
ATOM 699 C C . ALA A 1 92 ? -8.055 16.531 14.969 1 92.19 92 ALA A C 1
ATOM 701 O O . ALA A 1 92 ? -7.867 16 13.867 1 92.19 92 ALA A O 1
ATOM 702 N N . LEU A 1 93 ? -7.266 16.547 15.984 1 94.44 93 LEU A N 1
ATOM 703 C CA . LEU A 1 93 ? -5.992 15.852 15.828 1 94.44 93 LEU A CA 1
ATOM 704 C C . LEU A 1 93 ? -6.207 14.352 15.664 1 94.44 93 LEU A C 1
ATOM 706 O O . LEU A 1 93 ? -5.582 13.719 14.812 1 94.44 93 LEU A O 1
ATOM 710 N N . LEU A 1 94 ? -7.098 13.805 16.453 1 96 94 LEU A N 1
ATOM 711 C CA . LEU A 1 94 ? -7.391 12.375 16.391 1 96 94 LEU A CA 1
ATOM 712 C C . LEU A 1 94 ? -7.949 12 15.016 1 96 94 LEU A C 1
ATOM 714 O O . LEU A 1 94 ? -7.559 10.984 14.438 1 96 94 LEU A O 1
ATOM 718 N N . ILE A 1 95 ? -8.766 12.766 14.531 1 96 95 ILE A N 1
ATOM 719 C CA . ILE A 1 95 ? -9.359 12.523 13.219 1 96 95 ILE A CA 1
ATOM 720 C C . ILE A 1 95 ? -8.273 12.609 12.148 1 96 95 ILE A C 1
ATOM 722 O O . ILE A 1 95 ? -8.25 11.797 11.219 1 96 95 ILE A O 1
ATOM 726 N N . THR A 1 96 ? -7.402 13.508 12.258 1 96.44 96 THR A N 1
ATOM 727 C CA . THR A 1 96 ? -6.316 13.648 11.297 1 96.44 96 THR A CA 1
ATOM 728 C C . THR A 1 96 ? -5.422 12.414 11.305 1 96.44 96 THR A C 1
ATOM 730 O O . THR A 1 96 ? -5.035 11.914 10.25 1 96.44 96 THR A O 1
ATOM 733 N N . ILE A 1 97 ? -5.133 11.883 12.43 1 97.81 97 ILE A N 1
ATOM 734 C CA . ILE A 1 97 ? -4.297 10.695 12.555 1 97.81 97 ILE A CA 1
ATOM 735 C C . ILE A 1 97 ? -5.004 9.5 11.93 1 97.81 97 ILE A C 1
ATOM 737 O O . ILE A 1 97 ? -4.391 8.727 11.188 1 97.81 97 ILE A O 1
ATOM 741 N N . LEU A 1 98 ? -6.242 9.352 12.227 1 98.38 98 LEU A N 1
ATOM 742 C CA . LEU A 1 98 ? -7.008 8.234 11.688 1 98.38 98 LEU A CA 1
ATOM 743 C C . LEU A 1 98 ? -7.156 8.352 10.172 1 98.38 98 LEU A C 1
ATOM 745 O O . LEU A 1 98 ? -7.188 7.344 9.469 1 98.38 98 LEU A O 1
ATOM 749 N N . ASP A 1 99 ? -7.25 9.602 9.695 1 98.44 99 ASP A N 1
ATOM 750 C CA . ASP A 1 99 ? -7.23 9.797 8.25 1 98.44 99 ASP A CA 1
ATOM 751 C C . ASP A 1 99 ? -5.93 9.281 7.641 1 98.44 99 ASP A C 1
ATOM 753 O O . ASP A 1 99 ? -5.941 8.664 6.574 1 98.44 99 ASP A O 1
ATOM 757 N N . LEU A 1 100 ? -4.859 9.484 8.297 1 98.44 100 LEU A N 1
ATOM 758 C CA . LEU A 1 100 ? -3.562 9.016 7.82 1 98.44 100 LEU A CA 1
ATOM 759 C C . LEU A 1 100 ? -3.496 7.496 7.836 1 98.44 100 LEU A C 1
ATOM 761 O O . LEU A 1 100 ? -2.961 6.883 6.91 1 98.44 100 LEU A O 1
ATOM 765 N N . VAL A 1 101 ? -4.023 6.918 8.805 1 98.69 101 VAL A N 1
ATOM 766 C CA . VAL A 1 101 ? -4.059 5.465 8.906 1 98.69 101 VAL A CA 1
ATOM 767 C C . VAL A 1 101 ? -4.887 4.879 7.766 1 98.69 101 VAL A C 1
ATOM 769 O O . VAL A 1 101 ? -4.535 3.838 7.207 1 98.69 101 VAL A O 1
ATOM 772 N N . MET A 1 102 ? -5.973 5.535 7.391 1 98.75 102 MET A N 1
ATOM 773 C CA . MET A 1 102 ? -6.781 5.074 6.266 1 98.75 102 MET A CA 1
ATOM 774 C C . MET A 1 102 ? -5.992 5.152 4.961 1 98.75 102 MET A C 1
ATOM 776 O O . MET A 1 102 ? -6.141 4.293 4.09 1 98.75 102 MET A O 1
ATOM 780 N N . VAL A 1 103 ? -5.18 6.168 4.844 1 98.69 103 VAL A N 1
ATOM 781 C CA . VAL A 1 103 ? -4.344 6.285 3.654 1 98.69 103 VAL A CA 1
ATOM 782 C C . VAL A 1 103 ? -3.422 5.07 3.549 1 98.69 103 VAL A C 1
ATOM 784 O O . VAL A 1 103 ? -3.305 4.465 2.48 1 98.69 103 VAL A O 1
ATOM 787 N N . VAL A 1 104 ? -2.816 4.676 4.637 1 98.56 104 VAL A N 1
ATOM 788 C CA . VAL A 1 104 ? -1.889 3.551 4.664 1 98.56 104 VAL A CA 1
ATOM 789 C C . VAL A 1 104 ? -2.643 2.254 4.379 1 98.56 104 VAL A C 1
ATOM 791 O O . VAL A 1 104 ? -2.213 1.447 3.553 1 98.56 104 VAL A O 1
ATOM 794 N N . LEU A 1 105 ? -3.748 2.123 5.016 1 98.69 105 LEU A N 1
ATOM 795 C CA . LEU A 1 105 ? -4.539 0.901 4.906 1 98.69 105 LEU A CA 1
ATOM 796 C C . LEU A 1 105 ? -5.047 0.708 3.48 1 98.69 105 LEU A C 1
ATOM 798 O O . LEU A 1 105 ? -4.879 -0.366 2.898 1 98.69 105 LEU A O 1
ATOM 802 N N . LEU A 1 106 ? -5.574 1.741 2.91 1 98.88 106 LEU A N 1
ATOM 803 C CA . LEU A 1 106 ? -6.16 1.664 1.575 1 98.88 106 LEU A CA 1
ATOM 804 C C . LEU A 1 106 ? -5.07 1.518 0.515 1 98.88 106 LEU A C 1
ATOM 806 O O . LEU A 1 106 ? -5.211 0.725 -0.419 1 98.88 106 LEU A O 1
ATOM 810 N N . SER A 1 107 ? -3.996 2.24 0.666 1 98.62 107 SER A N 1
ATOM 811 C CA . SER A 1 107 ? -2.936 2.168 -0.333 1 98.62 107 SER A CA 1
ATOM 812 C C . SER A 1 107 ? -2.199 0.834 -0.264 1 98.62 107 SER A C 1
ATOM 814 O O . SER A 1 107 ? -1.85 0.259 -1.297 1 98.62 107 SER A O 1
ATOM 816 N N . SER A 1 108 ? -2.018 0.345 0.938 1 98.69 108 SER A N 1
ATOM 817 C CA . SER A 1 108 ? -1.31 -0.926 1.049 1 98.69 108 SER A CA 1
ATOM 818 C C . SER A 1 108 ? -2.17 -2.084 0.551 1 98.69 108 SER A C 1
ATOM 820 O O . SER A 1 108 ? -1.669 -2.996 -0.11 1 98.69 108 SER A O 1
ATOM 822 N N . SER A 1 109 ? -3.441 -2.053 0.859 1 98.75 109 SER A N 1
ATOM 823 C CA . SER A 1 109 ? -4.316 -3.123 0.392 1 98.75 109 SER A CA 1
ATOM 824 C C . SER A 1 109 ? -4.504 -3.062 -1.12 1 98.75 109 SER A C 1
ATOM 826 O O . SER A 1 109 ? -4.578 -4.098 -1.783 1 98.75 109 SER A O 1
ATOM 828 N N . ALA A 1 110 ? -4.625 -1.868 -1.641 1 98.81 110 ALA A N 1
ATOM 829 C CA . ALA A 1 110 ? -4.719 -1.715 -3.09 1 98.81 110 ALA A CA 1
ATOM 830 C C . ALA A 1 110 ? -3.439 -2.193 -3.775 1 98.81 110 ALA A C 1
ATOM 832 O O . ALA A 1 110 ? -3.496 -2.883 -4.797 1 98.81 110 ALA A O 1
ATOM 833 N N . GLY A 1 111 ? -2.311 -1.864 -3.23 1 98.44 111 GLY A N 1
ATOM 834 C CA . GLY A 1 111 ? -1.051 -2.357 -3.764 1 98.44 111 GLY A CA 1
ATOM 835 C C . GLY A 1 111 ? -0.958 -3.873 -3.771 1 98.44 111 GLY A C 1
ATOM 836 O O . GLY A 1 111 ? -0.494 -4.469 -4.746 1 98.44 111 GLY A O 1
ATOM 837 N N . ALA A 1 112 ? -1.384 -4.43 -2.664 1 98.69 112 ALA A N 1
ATOM 838 C CA . ALA A 1 112 ? -1.406 -5.887 -2.564 1 98.69 112 ALA A CA 1
ATOM 839 C C . ALA A 1 112 ? -2.275 -6.496 -3.66 1 98.69 112 ALA A C 1
ATOM 841 O O . ALA A 1 112 ? -1.842 -7.41 -4.367 1 98.69 112 ALA A O 1
ATOM 842 N N . ALA A 1 113 ? -3.439 -5.973 -3.814 1 98.62 113 ALA A N 1
ATOM 843 C CA . ALA A 1 113 ? -4.391 -6.508 -4.785 1 98.62 113 ALA A CA 1
ATOM 844 C C . ALA A 1 113 ? -3.889 -6.301 -6.215 1 98.62 113 ALA A C 1
ATOM 846 O O . ALA A 1 113 ? -4.012 -7.191 -7.059 1 98.62 113 ALA A O 1
ATOM 847 N N . ILE A 1 114 ? -3.316 -5.176 -6.441 1 98.5 114 ILE A N 1
ATOM 848 C CA . ILE A 1 114 ? -2.826 -4.875 -7.781 1 98.5 114 ILE A CA 1
ATOM 849 C C . ILE A 1 114 ? -1.648 -5.789 -8.117 1 98.5 114 ILE A C 1
ATOM 851 O O . ILE A 1 114 ? -1.523 -6.258 -9.25 1 98.5 114 ILE A O 1
ATOM 855 N N . ALA A 1 115 ? -0.805 -6.059 -7.168 1 98.38 115 ALA A N 1
ATOM 856 C CA . ALA A 1 115 ? 0.321 -6.957 -7.414 1 98.38 115 ALA A CA 1
ATOM 857 C C . ALA A 1 115 ? -0.164 -8.352 -7.789 1 98.38 115 ALA A C 1
ATOM 859 O O . ALA A 1 115 ? 0.333 -8.953 -8.75 1 98.38 115 ALA A O 1
ATOM 860 N N . ILE A 1 116 ? -1.122 -8.844 -7.059 1 98.06 116 ILE A N 1
ATOM 861 C CA . ILE A 1 116 ? -1.69 -10.156 -7.363 1 98.06 116 ILE A CA 1
ATOM 862 C C . ILE A 1 116 ? -2.396 -10.102 -8.719 1 98.06 116 ILE A C 1
ATOM 864 O O . ILE A 1 116 ? -2.311 -11.055 -9.508 1 98.06 116 ILE A O 1
ATOM 868 N N . GLY A 1 117 ? -3.082 -9.016 -8.961 1 96.88 117 GLY A N 1
ATOM 869 C CA . GLY A 1 117 ? -3.744 -8.852 -10.25 1 96.88 117 GLY A CA 1
ATOM 870 C C . GLY A 1 117 ? -2.785 -8.875 -11.422 1 96.88 117 GLY A C 1
ATOM 871 O O . GLY A 1 117 ? -3.08 -9.469 -12.461 1 96.88 117 GLY A O 1
ATOM 872 N N . ILE A 1 118 ? -1.697 -8.258 -11.312 1 96.69 118 ILE A N 1
ATOM 873 C CA . ILE A 1 118 ? -0.705 -8.211 -12.383 1 96.69 118 ILE A CA 1
ATOM 874 C C . ILE A 1 118 ? -0.19 -9.617 -12.672 1 96.69 118 ILE A C 1
ATOM 876 O O . ILE A 1 118 ? -0.089 -10.023 -13.836 1 96.69 118 ILE A O 1
ATOM 880 N N . ILE A 1 119 ? 0.075 -10.375 -11.648 1 96.75 119 ILE A N 1
ATOM 881 C CA . ILE A 1 119 ? 0.521 -11.75 -11.836 1 96.75 119 ILE A CA 1
ATOM 882 C C . ILE A 1 119 ? -0.606 -12.578 -12.453 1 96.75 119 ILE A C 1
ATOM 884 O O . ILE A 1 119 ? -0.366 -13.422 -13.312 1 96.75 119 ILE A O 1
ATOM 888 N N . GLY A 1 120 ? -1.826 -12.336 -11.953 1 96 120 GLY A N 1
ATOM 889 C CA . GLY A 1 120 ? -2.963 -13.039 -12.523 1 96 120 GLY A CA 1
ATOM 890 C C . GLY A 1 120 ? -3.154 -12.758 -14.008 1 96 120 GLY A C 1
ATOM 891 O O . GLY A 1 120 ? -3.574 -13.641 -14.758 1 96 120 GLY A O 1
ATOM 892 N N . TYR A 1 121 ? -2.818 -11.539 -14.406 1 95.5 121 TYR A N 1
ATOM 893 C CA . TYR A 1 121 ? -3.039 -11.102 -15.781 1 95.5 121 TYR A CA 1
ATOM 894 C C . TYR A 1 121 ? -1.897 -11.547 -16.688 1 95.5 121 TYR A C 1
ATOM 896 O O . TYR A 1 121 ? -2.131 -12.0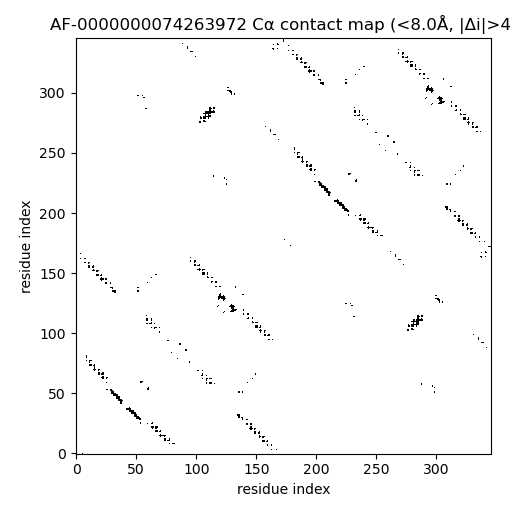47 -17.797 1 95.5 121 TYR A O 1
ATOM 904 N N . HIS A 1 122 ? -0.628 -11.508 -16.266 1 95.25 122 HIS A N 1
ATOM 905 C CA .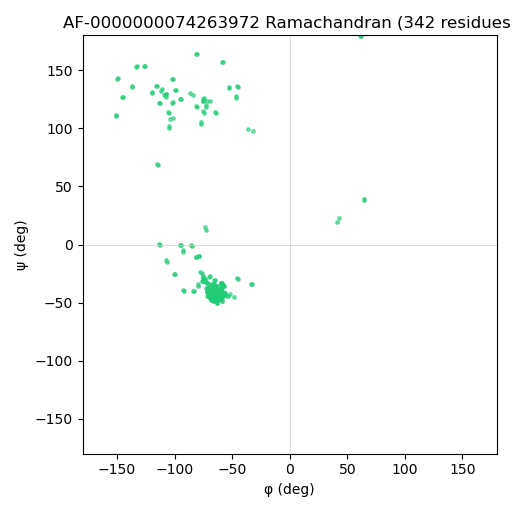 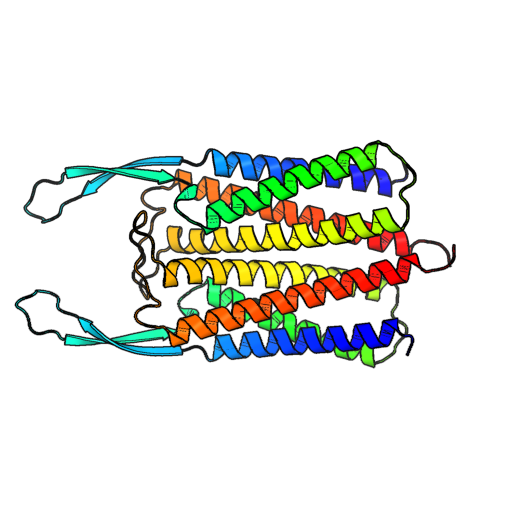HIS A 1 122 ? 0.526 -11.75 -17.109 1 95.25 122 HIS A CA 1
ATOM 906 C C . HIS A 1 122 ? 1.158 -13.102 -16.812 1 95.25 122 HIS A C 1
ATOM 908 O O . HIS A 1 122 ? 1.946 -13.617 -17.625 1 95.25 122 HIS A O 1
ATOM 914 N N . GLY A 1 123 ? 0.774 -13.68 -15.68 1 94.81 123 GLY A N 1
ATOM 915 C CA . GLY A 1 123 ? 1.542 -14.836 -15.242 1 94.81 123 GLY A CA 1
ATOM 916 C C . GLY A 1 123 ? 2.998 -14.508 -14.961 1 94.81 123 GLY A C 1
ATOM 917 O O . GLY A 1 123 ? 3.395 -13.344 -14.977 1 94.81 123 GLY A O 1
ATOM 918 N N . ASN A 1 124 ? 3.758 -15.523 -14.539 1 94.69 124 ASN A N 1
ATOM 919 C CA . ASN A 1 124 ? 5.188 -15.383 -14.281 1 94.69 124 ASN A CA 1
ATOM 920 C C . ASN A 1 124 ? 5.93 -16.703 -14.516 1 94.69 124 ASN A C 1
ATOM 922 O O . ASN A 1 124 ? 5.758 -17.656 -13.766 1 94.69 124 ASN A O 1
ATOM 926 N N . SER A 1 125 ? 6.734 -16.703 -15.547 1 91.62 125 SER A N 1
ATOM 927 C CA . SER A 1 125 ? 7.43 -17.922 -15.93 1 91.62 125 SER A CA 1
ATOM 928 C C . SER A 1 125 ? 8.562 -18.234 -14.961 1 91.62 125 SER A C 1
ATOM 930 O O . SER A 1 125 ? 8.883 -19.406 -14.719 1 91.62 125 SER A O 1
ATOM 932 N N . HIS A 1 126 ? 9.141 -17.219 -14.391 1 88.69 126 HIS A N 1
ATOM 933 C CA . HIS A 1 126 ? 10.273 -17.438 -13.5 1 88.69 126 HIS A CA 1
ATOM 934 C C . HIS A 1 126 ? 9.859 -18.203 -12.258 1 88.69 126 HIS A C 1
ATOM 936 O O . HIS A 1 126 ? 10.625 -19.016 -11.734 1 88.69 126 HIS A O 1
ATOM 942 N N . VAL A 1 127 ? 8.594 -18 -11.859 1 90.75 127 VAL A N 1
ATOM 943 C CA . VAL A 1 127 ? 8.133 -18.688 -10.664 1 90.75 127 VAL A CA 1
ATOM 944 C C . VAL A 1 127 ? 7.07 -19.719 -11.039 1 90.75 127 VAL A C 1
ATOM 946 O O . VAL A 1 127 ? 6.512 -20.391 -10.164 1 90.75 127 VAL A O 1
ATOM 949 N N . ARG A 1 128 ? 6.766 -19.812 -12.258 1 90.44 128 ARG A N 1
ATOM 950 C CA . ARG A 1 128 ? 5.828 -20.797 -12.812 1 90.44 128 ARG A CA 1
ATOM 951 C C . ARG A 1 128 ? 4.418 -20.562 -12.281 1 90.44 128 ARG A C 1
ATOM 953 O O . ARG A 1 128 ? 3.744 -21.5 -11.859 1 90.44 128 ARG A O 1
ATOM 960 N N . TRP A 1 129 ? 4.004 -19.422 -12.133 1 94.25 129 TRP A N 1
ATOM 961 C CA . TRP A 1 129 ? 2.633 -19.047 -11.805 1 94.25 129 TRP A CA 1
ATOM 962 C C . TRP A 1 129 ? 1.838 -18.734 -13.062 1 94.25 129 TRP A C 1
ATOM 964 O O . TRP A 1 129 ? 2.232 -17.875 -13.859 1 94.25 129 TRP A O 1
ATOM 974 N N . ASN A 1 130 ? 0.732 -19.359 -13.281 1 92.94 130 ASN A N 1
ATOM 975 C CA . ASN A 1 130 ? -0.054 -19.25 -14.508 1 92.94 130 ASN A CA 1
ATOM 976 C C . ASN A 1 130 ? -0.919 -18 -14.508 1 92.94 130 ASN A C 1
ATOM 978 O O . ASN A 1 130 ? -1.154 -17.406 -13.453 1 92.94 130 ASN A O 1
ATOM 982 N N . LYS A 1 131 ? -1.393 -17.672 -15.727 1 94 131 LYS A N 1
ATOM 983 C CA . LYS A 1 131 ? -2.348 -16.594 -15.914 1 94 131 LYS A CA 1
ATOM 984 C C . LYS A 1 131 ? -3.744 -17 -15.453 1 94 131 LYS A C 1
ATOM 986 O O . LYS A 1 131 ? -4.285 -18 -15.922 1 94 131 LYS A O 1
ATOM 991 N N . VAL A 1 132 ? -4.27 -16.281 -14.672 1 93.81 132 VAL A N 1
ATOM 992 C CA . VAL A 1 132 ? -5.586 -16.594 -14.133 1 93.81 132 VAL A CA 1
ATOM 993 C C . VAL A 1 132 ? -6.656 -15.781 -14.859 1 93.81 132 VAL A C 1
ATOM 995 O O . VAL A 1 132 ? -7.781 -16.25 -15.055 1 93.81 132 VAL A O 1
ATOM 998 N N . CYS A 1 133 ? -6.285 -14.68 -15.383 1 95.56 133 CYS A N 1
ATOM 999 C CA . CYS A 1 133 ? -7.262 -13.758 -15.945 1 95.56 133 CYS A CA 1
ATOM 1000 C C . CYS A 1 133 ? -7.668 -14.172 -17.344 1 95.56 133 CYS A C 1
ATOM 1002 O O . CYS A 1 133 ? -8.656 -13.664 -17.891 1 95.56 133 CYS A O 1
ATOM 1004 N N . ASP A 1 134 ? -6.957 -15.125 -17.906 1 93.12 134 ASP A N 1
ATOM 1005 C CA . ASP A 1 134 ? -7.379 -15.695 -19.188 1 93.12 134 ASP A CA 1
ATOM 1006 C C . ASP A 1 134 ? -8.688 -16.469 -19.031 1 93.12 134 ASP A C 1
ATOM 1008 O O . ASP A 1 134 ? -9.523 -16.484 -19.938 1 93.12 134 ASP A O 1
ATOM 1012 N N . THR A 1 135 ? -8.766 -17.062 -17.859 1 91.31 135 THR A N 1
ATOM 1013 C CA . THR A 1 135 ? -9.945 -17.859 -17.578 1 91.31 135 THR A CA 1
ATOM 1014 C C . THR A 1 135 ? -11.008 -17.016 -16.875 1 91.31 135 THR A C 1
ATOM 1016 O O . THR A 1 135 ? -12.195 -17.125 -17.203 1 91.31 135 THR A O 1
ATOM 1019 N N . PHE A 1 136 ? -10.578 -16.156 -15.969 1 95.06 136 PHE A N 1
ATOM 1020 C CA . PHE A 1 136 ? -11.484 -15.359 -15.148 1 95.06 136 PHE A CA 1
ATOM 1021 C C . PHE A 1 136 ? -11.344 -13.875 -15.453 1 95.06 136 PHE A C 1
ATOM 1023 O O . PHE A 1 136 ? -10.984 -13.086 -14.578 1 95.06 136 PHE A O 1
ATOM 1030 N N . GLY A 1 137 ? -11.758 -13.492 -16.594 1 95.56 137 GLY A N 1
ATOM 1031 C CA . GLY A 1 137 ? -11.602 -12.117 -17.031 1 95.56 137 GLY A CA 1
ATOM 1032 C C . GLY A 1 137 ? -12.453 -11.133 -16.25 1 95.56 137 GLY A C 1
ATOM 1033 O O . GLY A 1 137 ? -11.977 -10.07 -15.844 1 95.56 137 GLY A O 1
ATOM 1034 N N . ARG A 1 138 ? -13.711 -11.469 -16.094 1 96.19 138 ARG A N 1
ATOM 1035 C CA . ARG A 1 138 ? -14.625 -10.586 -15.367 1 96.19 138 ARG A CA 1
ATOM 1036 C C . ARG A 1 138 ? -14.188 -10.422 -13.914 1 96.19 138 ARG A C 1
ATOM 1038 O O . ARG A 1 138 ? -14.211 -9.305 -13.383 1 96.19 138 ARG A O 1
ATOM 1045 N N . PHE A 1 139 ? -13.859 -11.508 -13.344 1 96.75 139 PHE A N 1
ATOM 1046 C CA . PHE A 1 139 ? -13.359 -11.469 -11.977 1 96.75 139 PHE A CA 1
ATOM 1047 C C . PHE A 1 139 ? -12.172 -10.516 -11.859 1 96.75 139 PHE A C 1
ATOM 1049 O O . PHE A 1 139 ? -12.141 -9.672 -10.961 1 96.75 139 PHE A O 1
ATOM 1056 N N . CYS A 1 140 ? -11.289 -10.586 -12.773 1 97.31 140 CYS A N 1
ATOM 1057 C CA . CYS A 1 140 ? -10.078 -9.773 -12.758 1 97.31 140 CYS A CA 1
ATOM 1058 C C . CYS A 1 140 ? -10.398 -8.305 -12.984 1 97.31 140 CYS A C 1
ATOM 1060 O O . CYS A 1 140 ? -9.82 -7.43 -12.336 1 97.31 140 CYS A O 1
ATOM 1062 N N . LYS A 1 141 ? -11.289 -8.008 -13.867 1 97.12 141 LYS A N 1
ATOM 1063 C CA . LYS A 1 141 ? -11.695 -6.629 -14.125 1 97.12 141 LYS A CA 1
ATOM 1064 C C . LYS A 1 141 ? -12.336 -6 -12.891 1 97.12 141 LYS A C 1
ATOM 1066 O O . LYS A 1 141 ? -12.102 -4.828 -12.586 1 97.12 141 LYS A O 1
ATOM 1071 N N . GLN A 1 142 ? -13.086 -6.773 -12.234 1 97.44 142 GLN A N 1
ATOM 1072 C CA . GLN A 1 142 ? -13.758 -6.289 -11.039 1 97.44 142 GLN A CA 1
ATOM 1073 C C . GLN A 1 142 ? -12.766 -5.992 -9.922 1 97.44 142 GLN A C 1
ATOM 1075 O O . GLN A 1 142 ? -12.875 -4.973 -9.242 1 97.44 142 GLN A O 1
ATOM 1080 N N . VAL A 1 143 ? -11.844 -6.891 -9.711 1 96.88 143 VAL A N 1
ATOM 1081 C CA . VAL A 1 143 ? -10.812 -6.652 -8.711 1 96.88 143 VAL A CA 1
ATOM 1082 C C . VAL A 1 143 ? -10.023 -5.398 -9.07 1 96.88 143 VAL A C 1
ATOM 1084 O O . VAL A 1 143 ? -9.688 -4.594 -8.195 1 96.88 143 VAL A O 1
ATOM 1087 N N . ALA A 1 144 ? -9.711 -5.23 -10.328 1 97.62 144 ALA A N 1
ATOM 1088 C CA . ALA A 1 144 ? -9 -4.047 -10.797 1 97.62 144 ALA A CA 1
ATOM 1089 C C . ALA A 1 144 ? -9.781 -2.773 -10.484 1 97.62 144 ALA A C 1
ATOM 1091 O O . ALA A 1 144 ? -9.219 -1.79 -10.008 1 97.62 144 ALA A O 1
ATOM 1092 N N . ALA A 1 145 ? -10.992 -2.848 -10.766 1 98.25 145 ALA A N 1
ATOM 1093 C CA . ALA A 1 145 ? -11.859 -1.7 -10.5 1 98.25 145 ALA A CA 1
ATOM 1094 C C . ALA A 1 145 ? -11.906 -1.384 -9.008 1 98.25 145 ALA A C 1
ATOM 1096 O O . ALA A 1 145 ? -11.797 -0.222 -8.609 1 98.25 145 ALA A O 1
ATOM 1097 N N . ALA A 1 146 ? -12.055 -2.434 -8.219 1 98.75 146 ALA A N 1
ATOM 1098 C CA . ALA A 1 146 ? -12.102 -2.236 -6.77 1 98.75 146 ALA A CA 1
ATOM 1099 C C . ALA A 1 146 ? -10.797 -1.642 -6.254 1 98.75 146 ALA A C 1
ATOM 1101 O O . ALA A 1 146 ? -10.805 -0.772 -5.379 1 98.75 146 ALA A O 1
ATOM 1102 N N . SER A 1 147 ? -9.719 -2.129 -6.75 1 98.75 147 SER A N 1
ATOM 1103 C CA . SER A 1 147 ? -8.422 -1.607 -6.348 1 98.75 147 SER A CA 1
ATOM 1104 C C . SER A 1 147 ? -8.266 -0.141 -6.738 1 98.75 147 SER A C 1
ATOM 1106 O O . SER A 1 147 ? -7.734 0.66 -5.965 1 98.75 147 SER A O 1
ATOM 1108 N N . ALA A 1 148 ? -8.68 0.23 -7.891 1 98.56 148 ALA A N 1
ATOM 1109 C CA . ALA A 1 148 ? -8.633 1.619 -8.336 1 98.56 148 ALA A CA 1
ATOM 1110 C C . ALA A 1 148 ? -9.492 2.514 -7.445 1 98.56 148 ALA A C 1
ATOM 1112 O O . ALA A 1 148 ? -9.086 3.623 -7.094 1 98.56 148 ALA A O 1
ATOM 1113 N N . LEU A 1 149 ? -10.648 1.999 -7.137 1 98.75 149 LEU A N 1
ATOM 1114 C CA . LEU A 1 149 ? -11.531 2.744 -6.25 1 98.75 149 LEU A CA 1
ATOM 1115 C C . LEU A 1 149 ? -10.891 2.934 -4.879 1 98.75 149 LEU A C 1
ATOM 1117 O O . LEU A 1 149 ? -11.008 4.004 -4.277 1 98.75 149 LEU A O 1
ATOM 1121 N N . SER A 1 150 ? -10.258 1.912 -4.41 1 98.81 150 SER A N 1
ATOM 1122 C CA . SER A 1 150 ? -9.57 1.989 -3.121 1 98.81 150 SER A CA 1
ATOM 1123 C C . SER A 1 150 ? -8.461 3.035 -3.146 1 98.81 150 SER A C 1
ATOM 1125 O O . SER A 1 150 ? -8.312 3.812 -2.201 1 98.81 150 SER A O 1
ATOM 1127 N N . LEU A 1 151 ? -7.723 3.062 -4.219 1 98.62 151 LEU A N 1
ATOM 1128 C CA . LEU A 1 151 ? -6.672 4.062 -4.363 1 98.62 151 LEU A CA 1
ATOM 1129 C C . LEU A 1 151 ? -7.258 5.469 -4.422 1 98.62 151 LEU A C 1
ATOM 1131 O O . LEU A 1 151 ? -6.707 6.402 -3.834 1 98.62 151 LEU A O 1
ATOM 1135 N N . ALA A 1 152 ? -8.305 5.586 -5.121 1 98.69 152 ALA A N 1
ATOM 1136 C CA . ALA A 1 152 ? -9.008 6.867 -5.148 1 98.69 152 ALA A CA 1
ATOM 1137 C C . ALA A 1 152 ? -9.438 7.281 -3.744 1 98.69 152 ALA A C 1
ATOM 1139 O O . ALA A 1 152 ? -9.336 8.461 -3.381 1 98.69 152 ALA A O 1
ATOM 1140 N N . GLY A 1 153 ? -9.961 6.309 -2.996 1 98.62 153 GLY A N 1
ATOM 1141 C CA . GLY A 1 153 ? -10.289 6.59 -1.607 1 98.62 153 GLY A CA 1
ATOM 1142 C C . GLY A 1 153 ? -9.102 7.074 -0.798 1 98.62 153 GLY A C 1
ATOM 1143 O O . GLY A 1 153 ? -9.219 8.039 -0.036 1 98.62 153 GLY A O 1
ATOM 1144 N N . ALA A 1 154 ? -7.98 6.434 -0.977 1 98.69 154 ALA A N 1
ATOM 1145 C CA . ALA A 1 154 ? -6.77 6.848 -0.278 1 98.69 154 ALA A CA 1
ATOM 1146 C C . ALA A 1 154 ? -6.41 8.297 -0.612 1 98.69 154 ALA A C 1
ATOM 1148 O O . ALA A 1 154 ? -6.02 9.062 0.27 1 98.69 154 ALA A O 1
ATOM 1149 N N . ILE A 1 155 ? -6.531 8.633 -1.843 1 98.56 155 ILE A N 1
ATOM 1150 C CA . ILE A 1 155 ? -6.238 9.992 -2.289 1 98.56 155 ILE A CA 1
ATOM 1151 C C . ILE A 1 155 ? -7.191 10.977 -1.614 1 98.56 155 ILE A C 1
ATOM 1153 O O . ILE A 1 155 ? -6.781 12.062 -1.199 1 98.56 155 ILE A O 1
ATOM 1157 N N . VAL A 1 156 ? -8.406 10.602 -1.528 1 98.62 156 VAL A N 1
ATOM 1158 C CA . VAL A 1 156 ? -9.398 11.461 -0.887 1 98.62 156 VAL A CA 1
ATOM 1159 C C . VAL A 1 156 ? -9 11.711 0.567 1 98.62 156 VAL A C 1
ATOM 1161 O O . VAL A 1 156 ? -9.039 12.844 1.042 1 98.62 156 VAL A O 1
ATOM 1164 N N . PHE A 1 157 ? -8.617 10.664 1.295 1 98.56 157 PHE A N 1
ATOM 1165 C CA . PHE A 1 157 ? -8.203 10.828 2.684 1 98.56 157 PHE A CA 1
ATOM 1166 C C . PHE A 1 157 ? -6.934 11.664 2.775 1 98.56 157 PHE A C 1
ATOM 1168 O O . PHE A 1 157 ? -6.746 12.414 3.734 1 98.56 157 PHE A O 1
ATOM 1175 N N . MET A 1 158 ? -6.105 11.461 1.827 1 98.25 158 MET A N 1
ATOM 1176 C CA . MET A 1 158 ? -4.906 12.297 1.771 1 98.25 158 MET A CA 1
ATOM 1177 C C . MET A 1 158 ? -5.273 13.766 1.603 1 98.25 158 MET A C 1
ATOM 1179 O O . MET A 1 158 ? -4.695 14.633 2.258 1 98.25 158 MET A O 1
ATOM 1183 N N . LEU A 1 159 ? -6.188 14.078 0.778 1 98.12 159 LEU A N 1
ATOM 1184 C CA . LEU A 1 159 ? -6.637 15.445 0.547 1 98.12 159 LEU A CA 1
ATOM 1185 C C . LEU A 1 159 ? -7.25 16.031 1.811 1 98.12 159 LEU A C 1
ATOM 1187 O O . LEU A 1 159 ? -7.117 17.234 2.07 1 98.12 159 LEU A O 1
ATOM 1191 N N . LEU A 1 160 ? -7.914 15.258 2.553 1 97.81 160 LEU A N 1
ATOM 1192 C CA . LEU A 1 160 ? -8.477 15.719 3.818 1 97.81 160 LEU A CA 1
ATOM 1193 C C . LEU A 1 160 ? -7.379 16.188 4.766 1 97.81 160 LEU A C 1
ATOM 1195 O O . LEU A 1 160 ? -7.512 17.219 5.426 1 97.81 160 LEU A O 1
ATOM 1199 N N . VAL A 1 161 ? -6.32 15.422 4.828 1 97.5 161 VAL A N 1
ATOM 1200 C CA . VAL A 1 161 ? -5.199 15.789 5.684 1 97.5 161 VAL A CA 1
ATOM 1201 C C . VAL A 1 161 ? -4.582 17.094 5.191 1 97.5 161 VAL A C 1
ATOM 1203 O O . VAL A 1 161 ? -4.262 17.969 5.992 1 97.5 161 VAL A O 1
ATOM 1206 N N . ILE A 1 162 ? -4.465 17.203 3.914 1 97.31 162 ILE A N 1
ATOM 1207 C CA . ILE A 1 162 ? -3.916 18.422 3.334 1 97.31 162 ILE A CA 1
ATOM 1208 C C . ILE A 1 162 ? -4.805 19.609 3.688 1 97.31 162 ILE A C 1
ATOM 1210 O O . ILE A 1 162 ? -4.309 20.688 4.008 1 97.31 162 ILE A O 1
ATOM 1214 N N . LEU A 1 163 ? -6.066 19.453 3.641 1 95.44 163 LEU A N 1
ATOM 1215 C CA . LEU A 1 163 ? -7.012 20.516 3.975 1 95.44 163 LEU A CA 1
ATOM 1216 C C . LEU A 1 163 ? -6.816 20.984 5.414 1 95.44 163 LEU A C 1
ATOM 1218 O O . LEU A 1 163 ? -6.879 22.188 5.691 1 95.44 163 LEU A O 1
ATOM 1222 N N . VAL A 1 164 ? -6.645 20.078 6.293 1 94.25 164 VAL A N 1
ATOM 1223 C CA . VAL A 1 164 ? -6.414 20.422 7.691 1 94.25 164 VAL A CA 1
ATOM 1224 C C . VAL A 1 164 ? -5.148 21.266 7.816 1 94.25 164 VAL A C 1
ATOM 1226 O O . VAL A 1 164 ? -5.145 22.281 8.508 1 94.25 164 VAL A O 1
ATOM 1229 N N . VAL A 1 165 ? -4.086 20.859 7.168 1 93.94 165 VAL A N 1
ATOM 1230 C CA . VAL A 1 165 ? -2.801 21.547 7.242 1 93.94 165 VAL A CA 1
ATOM 1231 C C . VAL A 1 165 ? -2.936 22.953 6.672 1 93.94 165 VAL A C 1
ATOM 1233 O O . VAL A 1 165 ? -2.459 23.922 7.27 1 93.94 165 VAL A O 1
ATOM 1236 N N . VAL A 1 166 ? -3.604 23.094 5.566 1 94.19 166 VAL A N 1
ATOM 1237 C CA . VAL A 1 166 ? -3.787 24.391 4.93 1 94.19 166 VAL A CA 1
ATOM 1238 C C . VAL A 1 166 ? -4.621 25.297 5.836 1 94.19 166 VAL A C 1
ATOM 1240 O O . VAL A 1 166 ? -4.328 26.484 5.977 1 94.19 166 VAL A O 1
ATOM 1243 N N . GLY A 1 167 ? -5.652 24.828 6.402 1 91.5 167 GLY A N 1
ATOM 1244 C CA . GLY A 1 167 ? -6.492 25.594 7.309 1 91.5 167 GLY A CA 1
ATOM 1245 C C . GLY A 1 167 ? -5.75 26.094 8.523 1 91.5 167 GLY A C 1
ATOM 1246 O O . GLY A 1 167 ? -5.969 27.234 8.969 1 91.5 167 GLY A O 1
ATOM 1247 N N . LEU A 1 168 ? -4.879 25.312 9.023 1 87.62 168 LEU A N 1
ATOM 1248 C CA . LEU A 1 168 ? -4.117 25.688 10.203 1 87.62 168 LEU A CA 1
ATOM 1249 C C . LEU A 1 168 ? -3.037 26.703 9.859 1 87.62 168 LEU A C 1
ATOM 1251 O O . LEU A 1 168 ? -2.65 27.516 10.703 1 87.62 168 LEU A O 1
ATOM 1255 N N . GLN A 1 169 ? -2.555 26.719 8.688 1 86.56 169 GLN A N 1
ATOM 1256 C CA . GLN A 1 169 ? -1.528 27.656 8.266 1 86.56 169 GLN A CA 1
ATOM 1257 C C . GLN A 1 169 ? -2.119 29.047 8.047 1 86.56 169 GLN A C 1
ATOM 1259 O O . GLN A 1 169 ? -1.413 30.047 8.156 1 86.56 169 GLN A O 1
ATOM 1264 N N . LYS A 1 170 ? -3.326 29.109 7.68 1 82.06 170 LYS A N 1
ATOM 1265 C CA . LYS A 1 170 ? -3.982 30.391 7.414 1 82.06 170 LYS A CA 1
ATOM 1266 C C . LYS A 1 170 ? -4.391 31.078 8.719 1 82.06 170 LYS A C 1
ATOM 1268 O O . LYS A 1 170 ? -4.77 32.25 8.711 1 82.06 170 LYS A O 1
ATOM 1273 N N . ARG A 1 171 ? -4.324 30.484 9.75 1 72.5 171 ARG A N 1
ATOM 1274 C CA . ARG A 1 171 ? -4.641 31.141 11.016 1 72.5 171 ARG A CA 1
ATOM 1275 C C . ARG A 1 171 ? -3.643 32.25 11.312 1 72.5 171 ARG A C 1
ATOM 1277 O O . ARG A 1 171 ? -2.436 32.062 11.156 1 72.5 171 ARG A O 1
ATOM 1284 N N . PRO A 1 172 ? -4.262 33.594 11.297 1 55.19 172 PRO A N 1
ATOM 1285 C CA . PRO A 1 172 ? -3.416 34.75 11.547 1 55.19 172 PRO A CA 1
ATOM 1286 C C . PRO A 1 172 ? -2.488 34.594 12.742 1 55.19 172 PRO A C 1
ATOM 1288 O O . PRO A 1 172 ? -2.838 33.875 13.695 1 55.19 172 PRO A O 1
ATOM 1291 N N . LYS A 1 173 ? -1.13 34.812 12.539 1 50.47 173 LYS A N 1
ATOM 1292 C CA . LYS A 1 173 ? -0.156 34.938 13.625 1 50.47 173 LYS A CA 1
ATOM 1293 C C . LYS A 1 173 ? -0.645 35.906 14.688 1 50.47 173 LYS A C 1
ATOM 1295 O O . LYS A 1 173 ? -1.305 36.906 14.375 1 50.47 173 LYS A O 1
ATOM 1300 N N . MET B 1 1 ? 17.562 24.438 18.906 1 46.34 1 MET B N 1
ATOM 1301 C CA . MET B 1 1 ? 16.5 23.984 18 1 46.34 1 MET B CA 1
ATOM 1302 C C . MET B 1 1 ? 15.25 23.594 18.781 1 46.34 1 MET B C 1
ATOM 1304 O O . MET B 1 1 ? 15.336 22.906 19.797 1 46.34 1 MET B O 1
ATOM 1308 N N . SER B 1 2 ? 14.203 24.266 18.609 1 60.44 2 SER B N 1
ATOM 1309 C CA . SER B 1 2 ? 12.977 23.969 19.328 1 60.44 2 SER B CA 1
ATOM 1310 C C . SER B 1 2 ? 12.68 22.469 19.328 1 60.44 2 SER B C 1
ATOM 1312 O O . SER B 1 2 ? 13.203 21.734 18.484 1 60.44 2 SER B O 1
ATOM 1314 N N . GLY B 1 3 ? 12.266 21.828 20.453 1 61.09 3 GLY B N 1
ATOM 1315 C CA . GLY B 1 3 ? 11.93 20.422 20.609 1 61.09 3 GLY B CA 1
ATOM 1316 C C . GLY B 1 3 ? 11.305 19.812 19.359 1 61.09 3 GLY B C 1
ATOM 1317 O O . GLY B 1 3 ? 11.672 18.719 18.953 1 61.09 3 GLY B O 1
ATOM 1318 N N . GLY B 1 4 ? 10.562 20.562 18.656 1 72.56 4 GLY B N 1
ATOM 1319 C CA . GLY B 1 4 ? 9.922 20.141 17.422 1 72.56 4 GLY B CA 1
ATOM 1320 C C . GLY B 1 4 ? 10.891 20 16.266 1 72.56 4 GLY B C 1
ATOM 1321 O O . GLY B 1 4 ? 10.805 19.062 15.477 1 72.56 4 GLY B O 1
ATOM 1322 N N . GLY B 1 5 ? 11.797 20.891 16.266 1 80.62 5 GLY B N 1
ATOM 1323 C CA . GLY B 1 5 ? 12.789 20.875 15.211 1 80.62 5 GLY B CA 1
ATOM 1324 C C . GLY B 1 5 ? 13.734 19.688 15.305 1 80.62 5 GLY B C 1
ATOM 1325 O O . GLY B 1 5 ? 14.055 19.047 14.297 1 80.62 5 GLY B O 1
ATOM 1326 N N . LYS B 1 6 ? 14.164 19.359 16.516 1 89.69 6 LYS B N 1
ATOM 1327 C CA . LYS B 1 6 ? 15.047 18.219 16.719 1 89.69 6 LYS B CA 1
ATOM 1328 C C . LYS B 1 6 ? 14.359 16.922 16.344 1 89.69 6 LYS B C 1
ATOM 1330 O O . LYS B 1 6 ? 14.953 16.047 15.711 1 89.69 6 LYS B O 1
ATOM 1335 N N . LEU B 1 7 ? 13.102 16.828 16.766 1 93.19 7 LEU B N 1
ATOM 1336 C CA . LEU B 1 7 ? 12.328 15.617 16.469 1 93.19 7 LEU B CA 1
ATOM 1337 C C . LEU B 1 7 ? 12.125 15.469 14.961 1 93.19 7 LEU B C 1
ATOM 1339 O O . LEU B 1 7 ? 12.211 14.359 14.43 1 93.19 7 LEU B O 1
ATOM 1343 N N . GLU B 1 8 ? 11.891 16.516 14.352 1 93.31 8 GLU B N 1
ATOM 1344 C CA . GLU B 1 8 ? 11.758 16.484 12.898 1 93.31 8 GLU B CA 1
ATOM 1345 C C . GLU B 1 8 ? 13.039 15.992 12.242 1 93.31 8 GLU B C 1
ATOM 1347 O O . GLU B 1 8 ? 12.992 15.164 11.328 1 93.31 8 GLU B O 1
ATOM 1352 N N . GLY B 1 9 ? 14.148 16.5 12.703 1 92.62 9 GLY B N 1
ATOM 1353 C CA . GLY B 1 9 ? 15.43 16.078 12.172 1 92.62 9 GLY B CA 1
ATOM 1354 C C . GLY B 1 9 ? 15.68 14.586 12.352 1 92.62 9 GLY B C 1
ATOM 1355 O O . GLY B 1 9 ? 16.141 13.914 11.43 1 92.62 9 GLY B O 1
ATOM 1356 N N . VAL B 1 10 ? 15.391 14.078 13.453 1 95.62 10 VAL B N 1
ATOM 1357 C CA . VAL B 1 10 ? 15.594 12.664 13.758 1 95.62 10 VAL B CA 1
ATOM 1358 C C . VAL B 1 10 ? 14.703 11.805 12.859 1 95.62 10 VAL B C 1
ATOM 1360 O O . VAL B 1 10 ? 15.148 10.797 12.312 1 95.62 10 VAL B O 1
ATOM 1363 N N . LEU B 1 11 ? 13.5 12.227 12.711 1 97.25 11 LEU B N 1
ATOM 1364 C CA . LEU B 1 11 ? 12.57 11.477 11.883 1 97.25 11 LEU B CA 1
ATOM 1365 C C . LEU B 1 11 ? 12.992 11.5 10.422 1 97.25 11 LEU B C 1
ATOM 1367 O O . LEU B 1 11 ? 12.867 10.492 9.719 1 97.25 11 LEU B O 1
ATOM 1371 N N . ARG B 1 12 ? 13.508 12.57 10.008 1 96.88 12 ARG B N 1
ATOM 1372 C CA . ARG B 1 12 ? 13.961 12.656 8.617 1 96.88 12 ARG B CA 1
ATOM 1373 C C . ARG B 1 12 ? 15.18 11.766 8.391 1 96.88 12 ARG B C 1
ATOM 1375 O O . ARG B 1 12 ? 15.305 11.141 7.336 1 96.88 12 ARG B O 1
ATOM 1382 N N . VAL B 1 13 ? 16.016 11.703 9.352 1 97.56 13 VAL B N 1
ATOM 1383 C CA . VAL B 1 13 ? 17.172 10.805 9.25 1 97.56 13 VAL B CA 1
ATOM 1384 C C . VAL B 1 13 ? 16.688 9.352 9.219 1 97.56 13 VAL B C 1
ATOM 1386 O O . VAL B 1 13 ? 17.141 8.562 8.391 1 97.56 13 VAL B O 1
ATOM 1389 N N . LEU B 1 14 ? 15.812 9.055 10.055 1 98.19 14 LEU B N 1
ATOM 1390 C CA . LEU B 1 14 ? 15.281 7.699 10.117 1 98.19 14 LEU B CA 1
ATOM 1391 C C . LEU B 1 14 ? 14.594 7.316 8.812 1 98.19 14 LEU B C 1
ATOM 1393 O O . LEU B 1 14 ? 14.781 6.211 8.312 1 98.19 14 LEU B O 1
ATOM 1397 N N . GLY B 1 15 ? 13.734 8.297 8.352 1 98.19 15 GLY B N 1
ATOM 1398 C CA . GLY B 1 15 ? 13.086 8.039 7.078 1 98.19 15 GLY B CA 1
ATOM 1399 C C . GLY B 1 15 ? 14.062 7.766 5.953 1 98.19 15 GLY B C 1
ATOM 1400 O O . GLY B 1 15 ? 13.883 6.824 5.176 1 98.19 15 GLY B O 1
ATOM 1401 N N . PHE B 1 16 ? 15.125 8.5 5.887 1 98.38 16 PHE B N 1
ATOM 1402 C CA . PHE B 1 16 ? 16.156 8.336 4.871 1 98.38 16 PHE B CA 1
ATOM 1403 C C . PHE B 1 16 ? 16.859 6.996 5.027 1 98.38 16 PHE B C 1
ATOM 1405 O O . PHE B 1 16 ? 16.969 6.227 4.07 1 98.38 16 PHE B O 1
ATOM 1412 N N . VAL B 1 17 ? 17.25 6.633 6.188 1 98.62 17 VAL B N 1
ATOM 1413 C CA . VAL B 1 17 ? 18.062 5.445 6.441 1 98.62 17 VAL B CA 1
ATOM 1414 C C . VAL B 1 17 ? 17.234 4.188 6.23 1 98.62 17 VAL B C 1
ATOM 1416 O O . VAL B 1 17 ? 17.672 3.24 5.582 1 98.62 17 VAL B O 1
ATOM 1419 N N . LEU B 1 18 ? 16 4.16 6.73 1 98.81 18 LEU B N 1
ATOM 1420 C CA . LEU B 1 18 ? 15.148 2.986 6.605 1 98.81 18 LEU B CA 1
ATOM 1421 C C . LEU B 1 18 ? 14.875 2.672 5.137 1 98.81 18 LEU B C 1
ATOM 1423 O O . LEU B 1 18 ? 14.961 1.517 4.719 1 98.81 18 LEU B O 1
ATOM 1427 N N . THR B 1 19 ? 14.578 3.713 4.379 1 98.88 19 THR B N 1
ATOM 1428 C CA . THR B 1 19 ? 14.234 3.486 2.98 1 98.88 19 THR B CA 1
ATOM 1429 C C . THR B 1 19 ? 15.484 3.164 2.162 1 98.88 19 THR B C 1
ATOM 1431 O O . THR B 1 19 ? 15.43 2.371 1.22 1 98.88 19 THR B O 1
ATOM 1434 N N . LEU B 1 20 ? 16.609 3.701 2.535 1 98.75 20 LEU B N 1
ATOM 1435 C CA . LEU B 1 20 ? 17.859 3.377 1.865 1 98.75 20 LEU B CA 1
ATOM 1436 C C . LEU B 1 20 ? 18.234 1.919 2.1 1 98.75 20 LEU B C 1
ATOM 1438 O O . LEU B 1 20 ? 18.562 1.197 1.154 1 98.75 20 LEU B O 1
ATOM 1442 N N . VAL B 1 21 ? 18.172 1.513 3.34 1 98.81 21 VAL B N 1
ATOM 1443 C CA . VAL B 1 21 ? 18.531 0.139 3.68 1 98.81 21 VAL B CA 1
ATOM 1444 C C . VAL B 1 21 ? 17.562 -0.829 2.988 1 98.81 21 VAL B C 1
ATOM 1446 O O . VAL B 1 21 ? 17.984 -1.861 2.463 1 98.81 21 VAL B O 1
ATOM 1449 N N . ALA B 1 22 ? 16.297 -0.489 2.982 1 98.81 22 ALA B N 1
ATOM 1450 C CA . ALA B 1 22 ? 15.328 -1.336 2.293 1 98.81 22 ALA B CA 1
ATOM 1451 C C . ALA B 1 22 ? 15.672 -1.468 0.812 1 98.81 22 ALA B C 1
ATOM 1453 O O . ALA B 1 22 ? 15.641 -2.568 0.256 1 98.81 22 ALA B O 1
ATOM 1454 N N . ALA B 1 23 ? 16.016 -0.341 0.189 1 98.69 23 ALA B N 1
ATOM 1455 C CA . ALA B 1 23 ? 16.391 -0.372 -1.225 1 98.69 23 ALA B CA 1
ATOM 1456 C C . ALA B 1 23 ? 17.625 -1.243 -1.45 1 98.69 23 ALA B C 1
ATOM 1458 O O . ALA B 1 23 ? 17.672 -2.029 -2.4 1 98.69 23 ALA B O 1
ATOM 1459 N N . ILE B 1 24 ? 18.562 -1.153 -0.602 1 98.69 24 ILE B N 1
ATOM 1460 C CA . ILE B 1 24 ? 19.797 -1.921 -0.726 1 98.69 24 ILE B CA 1
ATOM 1461 C C . ILE B 1 24 ? 19.5 -3.408 -0.554 1 98.69 24 ILE B C 1
ATOM 1463 O O . ILE B 1 24 ? 19.984 -4.238 -1.329 1 98.69 24 ILE B O 1
ATOM 1467 N N . VAL B 1 25 ? 18.719 -3.729 0.428 1 98.5 25 VAL B N 1
ATOM 1468 C CA . VAL B 1 25 ? 18.375 -5.121 0.7 1 98.5 25 VAL B CA 1
ATOM 1469 C C . VAL B 1 25 ? 17.672 -5.727 -0.515 1 98.5 25 VAL B C 1
ATOM 1471 O O . VAL B 1 25 ? 17.969 -6.855 -0.912 1 98.5 25 VAL B O 1
ATOM 1474 N N . VAL B 1 26 ? 16.812 -4.984 -1.151 1 98.38 26 VAL B N 1
ATOM 1475 C CA . VAL B 1 26 ? 16.109 -5.492 -2.322 1 98.38 26 VAL B CA 1
ATOM 1476 C C . VAL B 1 26 ? 17.078 -5.648 -3.486 1 98.38 26 VAL B C 1
ATOM 1478 O O . VAL B 1 26 ? 17.078 -6.676 -4.168 1 98.38 26 VAL B O 1
ATOM 1481 N N . ARG B 1 27 ? 17.859 -4.629 -3.668 1 96.75 27 ARG B N 1
ATOM 1482 C CA . ARG B 1 27 ? 18.781 -4.617 -4.801 1 96.75 27 ARG B CA 1
ATOM 1483 C C . ARG B 1 27 ? 19.734 -5.801 -4.742 1 96.75 27 ARG B C 1
ATOM 1485 O O . ARG B 1 27 ? 20.094 -6.379 -5.773 1 96.75 27 ARG B O 1
ATOM 1492 N N . LEU B 1 28 ? 20.094 -6.223 -3.598 1 97.38 28 LEU B N 1
ATOM 1493 C CA . LEU B 1 28 ? 21.094 -7.273 -3.434 1 97.38 28 LEU B CA 1
ATOM 1494 C C . LEU B 1 28 ? 20.422 -8.641 -3.285 1 97.38 28 LEU B C 1
ATOM 1496 O O . LEU B 1 28 ? 21.109 -9.664 -3.195 1 97.38 28 LEU B O 1
ATOM 1500 N N . ASP B 1 29 ? 19.156 -8.609 -3.324 1 96.25 29 ASP B N 1
ATOM 1501 C CA . ASP B 1 29 ? 18.438 -9.844 -3.045 1 96.25 29 ASP B CA 1
ATOM 1502 C C . ASP B 1 29 ? 18.469 -10.789 -4.246 1 96.25 29 ASP B C 1
ATOM 1504 O O . ASP B 1 29 ? 17.859 -10.516 -5.277 1 96.25 29 ASP B O 1
ATOM 1508 N N . LYS B 1 30 ? 19.234 -11.781 -4.145 1 95.31 30 LYS B N 1
ATOM 1509 C CA . LYS B 1 30 ? 19.375 -12.844 -5.133 1 95.31 30 LYS B CA 1
ATOM 1510 C C . LYS B 1 30 ? 19.75 -14.172 -4.465 1 95.31 30 LYS B C 1
ATOM 1512 O O . LYS B 1 30 ? 20.391 -14.188 -3.418 1 95.31 30 LYS B O 1
ATOM 1517 N N . GLU B 1 31 ? 19.172 -15.211 -5.027 1 95.62 31 GLU B N 1
ATOM 1518 C CA . GLU B 1 31 ? 19.453 -16.547 -4.496 1 95.62 31 GLU B CA 1
ATOM 1519 C C . GLU B 1 31 ? 19.484 -17.578 -5.609 1 95.62 31 GLU B C 1
ATOM 1521 O O . GLU B 1 31 ? 18.531 -17.688 -6.395 1 95.62 31 GLU B O 1
ATOM 1526 N N . THR B 1 32 ? 20.547 -18.359 -5.715 1 94.88 32 THR B N 1
ATOM 1527 C CA . THR B 1 32 ? 20.688 -19.453 -6.68 1 94.88 32 THR B CA 1
ATOM 1528 C C . THR B 1 32 ? 20.578 -20.812 -5.988 1 94.88 32 THR B C 1
ATOM 1530 O O . THR B 1 32 ? 21.203 -21.031 -4.953 1 94.88 32 THR B O 1
ATOM 1533 N N . LYS B 1 33 ? 19.719 -21.656 -6.543 1 92.88 33 LYS B N 1
ATOM 1534 C CA . LYS B 1 33 ? 19.547 -23 -5.98 1 92.88 33 LYS B CA 1
ATOM 1535 C C . LYS B 1 33 ? 19.578 -24.062 -7.074 1 92.88 33 LYS B C 1
ATOM 1537 O O . LYS B 1 33 ? 19.203 -23.797 -8.219 1 92.88 33 LYS B O 1
ATOM 1542 N N . VAL B 1 34 ? 19.969 -25.281 -6.703 1 89.69 34 VAL B N 1
ATOM 1543 C CA . VAL B 1 34 ? 19.938 -26.438 -7.59 1 89.69 34 VAL B CA 1
ATOM 1544 C C . VAL B 1 34 ? 18.781 -27.359 -7.188 1 89.69 34 VAL B C 1
ATOM 1546 O O . VAL B 1 34 ? 18.75 -27.859 -6.059 1 89.69 34 VAL B O 1
ATOM 1549 N N . VAL B 1 35 ? 17.844 -27.453 -8.062 1 84.31 35 VAL B N 1
ATOM 1550 C CA . VAL B 1 35 ? 16.672 -28.281 -7.758 1 84.31 35 VAL B CA 1
ATOM 1551 C C . VAL B 1 35 ? 16.672 -29.516 -8.664 1 84.31 35 VAL B C 1
ATOM 1553 O O . VAL B 1 35 ? 16.922 -29.406 -9.867 1 84.31 35 VAL B O 1
ATOM 1556 N N . PRO B 1 36 ? 16.422 -30.688 -8.031 1 80.81 36 PRO B N 1
ATOM 1557 C CA . PRO B 1 36 ? 16.312 -31.891 -8.859 1 80.81 36 PRO B CA 1
ATOM 1558 C C . PRO B 1 36 ? 14.992 -31.953 -9.617 1 80.81 36 PRO B C 1
ATOM 1560 O O . PRO B 1 36 ? 13.93 -31.703 -9.039 1 80.81 36 PRO B O 1
ATOM 1563 N N . TYR B 1 37 ? 15.016 -31.891 -10.883 1 71.81 37 TYR B N 1
ATOM 1564 C CA . TYR B 1 37 ? 13.836 -31.953 -11.734 1 71.81 37 TYR B CA 1
ATOM 1565 C C . TYR B 1 37 ? 13.719 -33.312 -12.398 1 71.81 37 TYR B C 1
ATOM 1567 O O . TYR B 1 37 ? 14.68 -33.812 -12.992 1 71.81 37 TYR B O 1
ATOM 1575 N N . SER B 1 38 ? 12.719 -34.156 -11.953 1 67.06 38 SER B N 1
ATOM 1576 C CA . SER B 1 38 ? 12.5 -35.406 -12.633 1 67.06 38 SER B CA 1
ATOM 1577 C C . SER B 1 38 ? 11.258 -35.375 -13.523 1 67.06 38 SER B C 1
ATOM 1579 O O . SER B 1 38 ? 10.172 -35.031 -13.055 1 67.06 38 SER B O 1
ATOM 1581 N N . ILE B 1 39 ? 11.414 -35.219 -14.859 1 60.56 39 ILE B N 1
ATOM 1582 C CA . ILE B 1 39 ? 10.289 -35.188 -15.789 1 60.56 39 ILE B CA 1
ATOM 1583 C C . ILE B 1 39 ? 9.406 -36.438 -15.539 1 60.56 39 ILE B C 1
ATOM 1585 O O . ILE B 1 39 ? 8.18 -36.344 -15.57 1 60.56 39 ILE B O 1
ATOM 1589 N N . SER B 1 40 ? 9.977 -37.688 -15.328 1 61.97 40 SER B N 1
ATOM 1590 C CA . SER B 1 40 ? 9.305 -38.969 -15.086 1 61.97 40 SER B CA 1
ATOM 1591 C C . SER B 1 40 ? 9.992 -39.75 -13.977 1 61.97 40 SER B C 1
ATOM 1593 O O . SER B 1 40 ? 11.195 -39.594 -13.758 1 61.97 40 SER B O 1
ATOM 1595 N N . PRO B 1 41 ? 9.086 -40.344 -13.047 1 64.06 41 PRO B N 1
ATOM 1596 C CA . PRO B 1 41 ? 9.664 -41.125 -11.945 1 64.06 41 PRO B CA 1
ATOM 1597 C C . PRO B 1 41 ? 10.758 -42.062 -12.414 1 64.06 41 PRO B C 1
ATOM 1599 O O . PRO B 1 41 ? 11.641 -42.438 -11.633 1 64.06 41 PRO B O 1
ATOM 1602 N N . ASN B 1 42 ? 10.641 -42.469 -13.539 1 64.62 42 ASN B N 1
ATOM 1603 C CA . ASN B 1 42 ? 11.562 -43.5 -14.023 1 64.62 42 ASN B CA 1
ATOM 1604 C C . ASN B 1 42 ? 12.773 -42.875 -14.719 1 64.62 42 ASN B C 1
ATOM 1606 O O . ASN B 1 42 ? 13.633 -43.594 -15.234 1 64.62 42 ASN B O 1
ATOM 1610 N N . LEU B 1 43 ? 12.75 -41.656 -14.852 1 63.38 43 LEU B N 1
ATO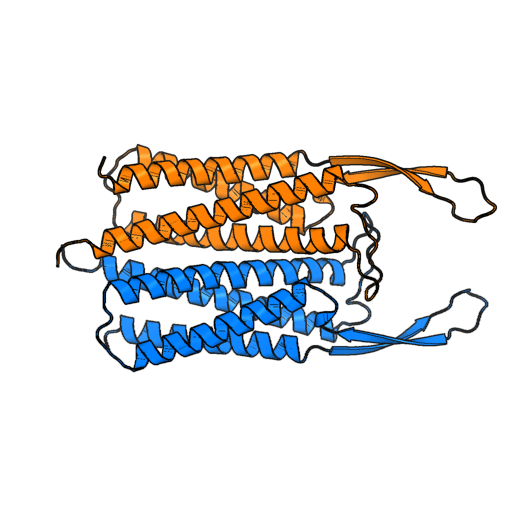M 1611 C CA . LEU B 1 43 ? 13.875 -41.031 -15.539 1 63.38 43 LEU B CA 1
ATOM 1612 C C . LEU B 1 43 ? 14.828 -40.375 -14.539 1 63.38 43 LEU B C 1
ATOM 1614 O O . LEU B 1 43 ? 14.414 -39.969 -13.453 1 63.38 43 LEU B O 1
ATOM 1618 N N . PRO B 1 44 ? 16.094 -40.5 -14.867 1 68.44 44 PRO B N 1
ATOM 1619 C CA . PRO B 1 44 ? 17.062 -39.875 -13.984 1 68.44 44 PRO B CA 1
ATOM 1620 C C . PRO B 1 44 ? 16.766 -38.406 -13.711 1 68.44 44 PRO B C 1
ATOM 1622 O O . PRO B 1 44 ? 16.203 -37.719 -14.57 1 68.44 44 PRO B O 1
ATOM 1625 N N . THR B 1 45 ? 16.844 -37.938 -12.461 1 72.31 45 THR B N 1
ATOM 1626 C CA . THR B 1 45 ? 16.656 -36.562 -12.039 1 72.31 45 THR B CA 1
ATOM 1627 C C . THR B 1 45 ? 17.797 -35.688 -12.523 1 72.31 45 THR B C 1
ATOM 1629 O O . THR B 1 45 ? 18.953 -36.125 -12.578 1 72.31 45 THR B O 1
ATOM 1632 N N . PHE B 1 46 ? 17.516 -34.562 -13.305 1 80.19 46 PHE B N 1
ATOM 1633 C CA . PHE B 1 46 ? 18.516 -33.594 -13.719 1 80.19 46 PHE B CA 1
ATOM 1634 C C . PHE B 1 46 ? 18.484 -32.375 -12.828 1 80.19 46 PHE B C 1
ATOM 1636 O O . PHE B 1 46 ? 17.406 -31.906 -12.445 1 80.19 46 PHE B O 1
ATOM 1643 N N . ASP B 1 47 ? 19.688 -32.062 -12.453 1 83 47 ASP B N 1
ATOM 1644 C CA . ASP B 1 47 ? 19.812 -30.844 -11.664 1 83 47 ASP B CA 1
ATOM 1645 C C . ASP B 1 47 ? 19.609 -29.609 -12.531 1 83 47 ASP B C 1
ATOM 1647 O O . ASP B 1 47 ? 20.234 -29.469 -13.586 1 83 47 ASP B O 1
ATOM 1651 N N . VAL B 1 48 ? 18.609 -28.859 -12.164 1 84.94 48 VAL B N 1
ATOM 1652 C CA . VAL B 1 48 ? 18.391 -27.594 -12.844 1 84.94 48 VAL B CA 1
ATOM 1653 C C . VAL B 1 48 ? 18.734 -26.438 -11.906 1 84.94 48 VAL B C 1
ATOM 1655 O O . VAL B 1 48 ? 18.344 -26.438 -10.734 1 84.94 48 VAL B O 1
ATOM 1658 N N . VAL B 1 49 ? 19.578 -25.531 -12.406 1 89.69 49 VAL B N 1
ATOM 1659 C CA . VAL B 1 49 ? 19.938 -24.344 -11.633 1 89.69 49 VAL B CA 1
ATOM 1660 C C . VAL B 1 49 ? 18.844 -23.297 -11.789 1 89.69 49 VAL B C 1
ATOM 1662 O O . VAL B 1 49 ? 18.547 -22.859 -12.906 1 89.69 49 VAL B O 1
ATOM 1665 N N . VAL B 1 50 ? 1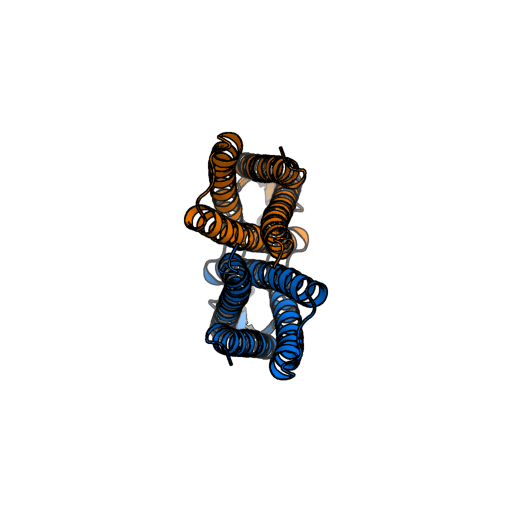8.281 -22.969 -10.719 1 90.94 50 VAL B N 1
ATOM 1666 C CA . VAL B 1 50 ? 17.234 -21.938 -10.727 1 90.94 50 VAL B CA 1
ATOM 1667 C C . VAL B 1 50 ? 17.703 -20.734 -9.914 1 90.94 50 VAL B C 1
ATOM 1669 O O . VAL B 1 50 ? 18.344 -20.891 -8.875 1 90.94 50 VAL B O 1
ATOM 1672 N N . VAL B 1 51 ? 17.484 -19.547 -10.414 1 93.38 51 VAL B N 1
ATOM 1673 C CA . VAL B 1 51 ? 17.906 -18.312 -9.781 1 93.38 51 VAL B CA 1
ATOM 1674 C C . VAL B 1 51 ? 16.672 -17.438 -9.484 1 93.38 51 VAL B C 1
ATOM 1676 O O . VAL B 1 51 ? 15.812 -17.266 -10.344 1 93.38 51 VAL B O 1
ATOM 1679 N N . ALA B 1 52 ? 16.641 -17 -8.25 1 94.25 52 ALA B N 1
ATOM 1680 C CA . ALA B 1 52 ? 15.633 -16.031 -7.855 1 94.25 52 ALA B CA 1
ATOM 1681 C C . ALA B 1 52 ? 16.219 -14.625 -7.781 1 94.25 52 ALA B C 1
ATOM 1683 O O . ALA B 1 52 ? 17.188 -14.383 -7.051 1 94.25 52 ALA B O 1
ATOM 1684 N N . LYS B 1 53 ? 15.633 -13.734 -8.539 1 95.31 53 LYS B N 1
ATOM 1685 C CA . LYS B 1 53 ? 16.078 -12.344 -8.562 1 95.31 53 LYS B CA 1
ATOM 1686 C C . LYS B 1 53 ? 14.906 -11.398 -8.297 1 95.31 53 LYS B C 1
ATOM 1688 O O . LYS B 1 53 ? 13.781 -11.648 -8.742 1 95.31 53 LYS B O 1
ATOM 1693 N N . TRP B 1 54 ? 15.266 -10.273 -7.777 1 93.94 54 TRP B N 1
ATOM 1694 C CA . TRP B 1 54 ? 14.242 -9.32 -7.363 1 93.94 54 TRP B CA 1
ATOM 1695 C C . TRP B 1 54 ? 13.531 -8.727 -8.578 1 93.94 54 TRP B C 1
ATOM 1697 O O . TRP B 1 54 ? 12.352 -8.359 -8.492 1 93.94 54 TRP B O 1
ATOM 1707 N N . HIS B 1 55 ? 14.102 -8.641 -9.672 1 94.88 55 HIS B N 1
ATOM 1708 C CA . HIS B 1 55 ? 13.516 -7.945 -10.812 1 94.88 55 HIS B CA 1
ATOM 1709 C C . HIS B 1 55 ? 12.594 -8.867 -11.609 1 94.88 55 HIS B C 1
ATOM 1711 O O . HIS B 1 55 ? 11.961 -8.438 -12.57 1 94.88 55 HIS B O 1
ATOM 1717 N N . TYR B 1 56 ? 12.438 -10.094 -11.227 1 95.12 56 TYR B N 1
ATOM 1718 C CA . TYR B 1 56 ? 11.539 -11.023 -11.898 1 95.12 56 TYR B CA 1
ATOM 1719 C C . TYR B 1 56 ? 10.086 -10.766 -11.508 1 95.12 56 TYR B C 1
ATOM 1721 O O . TYR B 1 56 ? 9.164 -11.172 -12.219 1 95.12 56 TYR B O 1
ATOM 1729 N N . LEU B 1 57 ? 9.969 -10.18 -10.375 1 96.31 57 LEU B N 1
ATOM 1730 C CA . LEU B 1 57 ? 8.625 -9.867 -9.898 1 96.31 57 LEU B CA 1
ATOM 1731 C C . LEU B 1 57 ? 8.398 -8.359 -9.867 1 96.31 57 LEU B C 1
ATOM 1733 O O . LEU B 1 57 ? 9.141 -7.629 -9.195 1 96.31 57 LEU B O 1
ATOM 1737 N N . SER B 1 58 ? 7.414 -7.934 -10.562 1 96.81 58 SER B N 1
ATOM 1738 C CA . SER B 1 58 ? 7.105 -6.512 -10.672 1 96.81 58 SER B CA 1
ATOM 1739 C C . SER B 1 58 ? 6.867 -5.887 -9.305 1 96.81 58 SER B C 1
ATOM 1741 O O . SER B 1 58 ? 7.16 -4.711 -9.094 1 96.81 58 SER B O 1
ATOM 1743 N N . ALA B 1 59 ? 6.246 -6.648 -8.344 1 97.94 59 ALA B N 1
ATOM 1744 C CA . ALA B 1 59 ? 6 -6.152 -6.996 1 97.94 59 ALA B CA 1
ATOM 1745 C C . ALA B 1 59 ? 7.305 -5.758 -6.309 1 97.94 59 ALA B C 1
ATOM 1747 O O . ALA B 1 59 ? 7.355 -4.758 -5.59 1 97.94 59 ALA B O 1
ATOM 1748 N N . PHE B 1 60 ? 8.367 -6.488 -6.547 1 98.38 60 PHE B N 1
ATOM 1749 C CA . PHE B 1 60 ? 9.648 -6.219 -5.91 1 98.38 60 PHE B CA 1
ATOM 1750 C C . PHE B 1 60 ? 10.367 -5.07 -6.609 1 98.38 60 PHE B C 1
ATOM 1752 O O . PHE B 1 60 ? 11.039 -4.266 -5.957 1 98.38 60 PHE B O 1
ATOM 1759 N N . VAL B 1 61 ? 10.234 -4.977 -7.871 1 98.44 61 VAL B N 1
ATOM 1760 C CA . VAL B 1 61 ? 10.758 -3.828 -8.602 1 98.44 61 VAL B CA 1
ATOM 1761 C C . VAL B 1 61 ? 10.102 -2.547 -8.094 1 98.44 61 VAL B C 1
ATOM 1763 O O . VAL B 1 61 ? 10.773 -1.532 -7.898 1 98.44 61 VAL B O 1
ATOM 1766 N N . TYR B 1 62 ? 8.836 -2.693 -7.922 1 98.75 62 TYR B N 1
ATOM 1767 C CA . TYR B 1 62 ? 8.078 -1.564 -7.387 1 98.75 62 TYR B CA 1
ATOM 1768 C C . TYR B 1 62 ? 8.562 -1.203 -5.984 1 98.75 62 TYR B C 1
ATOM 1770 O O . TYR B 1 62 ? 8.766 -0.027 -5.676 1 98.75 62 TYR B O 1
ATOM 1778 N N . LEU B 1 63 ? 8.75 -2.156 -5.164 1 98.81 63 LEU B N 1
ATOM 1779 C CA . LEU B 1 63 ? 9.266 -1.935 -3.814 1 98.81 63 LEU B CA 1
ATOM 1780 C C . LEU B 1 63 ? 10.625 -1.245 -3.857 1 98.81 63 LEU B C 1
ATOM 1782 O O . LEU B 1 63 ? 10.867 -0.297 -3.107 1 98.81 63 LEU B O 1
ATOM 1786 N N . PHE B 1 64 ? 11.484 -1.678 -4.73 1 98.81 64 PHE B N 1
ATOM 1787 C CA . PHE B 1 64 ? 12.812 -1.093 -4.887 1 98.81 64 PHE B CA 1
ATOM 1788 C C . PHE B 1 64 ? 12.711 0.361 -5.332 1 98.81 64 PHE B C 1
ATOM 1790 O O . PHE B 1 64 ? 13.297 1.25 -4.707 1 98.81 64 PHE B O 1
ATOM 1797 N N . ALA B 1 65 ? 11.945 0.589 -6.359 1 98.88 65 ALA B N 1
ATOM 1798 C CA . ALA B 1 65 ? 11.805 1.935 -6.914 1 98.88 65 ALA B CA 1
ATOM 1799 C C . ALA B 1 65 ? 11.211 2.893 -5.883 1 98.88 65 ALA B C 1
ATOM 1801 O O . ALA B 1 65 ? 11.68 4.023 -5.742 1 98.88 65 ALA B O 1
ATOM 1802 N N . ALA B 1 66 ? 10.172 2.406 -5.211 1 98.81 66 ALA B N 1
ATOM 1803 C CA . ALA B 1 66 ? 9.516 3.236 -4.199 1 98.81 66 ALA B CA 1
ATOM 1804 C C . ALA B 1 66 ? 10.5 3.645 -3.107 1 98.81 66 ALA B C 1
ATOM 1806 O O . ALA B 1 66 ? 10.531 4.805 -2.691 1 98.81 66 ALA B O 1
ATOM 1807 N N . ASN B 1 67 ? 11.297 2.703 -2.672 1 98.88 67 ASN B N 1
ATOM 1808 C CA . ASN B 1 67 ? 12.25 2.992 -1.603 1 98.88 67 ASN B CA 1
ATOM 1809 C C . ASN B 1 67 ? 13.391 3.885 -2.09 1 98.88 67 ASN B C 1
ATOM 1811 O O . ASN B 1 67 ? 13.883 4.73 -1.343 1 98.88 67 ASN B O 1
ATOM 1815 N N . VAL B 1 68 ? 13.789 3.744 -3.338 1 98.88 68 VAL B N 1
ATOM 1816 C CA . VAL B 1 68 ? 14.797 4.633 -3.904 1 98.88 68 VAL B CA 1
ATOM 1817 C C . VAL B 1 68 ? 14.258 6.062 -3.945 1 98.88 68 VAL B C 1
ATOM 1819 O O . VAL B 1 68 ? 14.938 7 -3.508 1 98.88 68 VAL B O 1
ATOM 1822 N N . ILE B 1 69 ? 13.078 6.199 -4.41 1 98.88 69 ILE B N 1
ATOM 1823 C CA . ILE B 1 69 ? 12.453 7.512 -4.512 1 98.88 69 ILE B CA 1
ATOM 1824 C C . ILE B 1 69 ? 12.328 8.133 -3.123 1 98.88 69 ILE B C 1
ATOM 1826 O O . ILE B 1 69 ? 12.703 9.289 -2.916 1 98.88 69 ILE B O 1
ATOM 1830 N N . ALA B 1 70 ? 11.859 7.363 -2.182 1 98.81 70 ALA B N 1
ATOM 1831 C CA . ALA B 1 70 ? 11.672 7.867 -0.823 1 98.81 70 ALA B CA 1
ATOM 1832 C C . ALA B 1 70 ? 13 8.219 -0.175 1 98.81 70 ALA B C 1
ATOM 1834 O O . ALA B 1 70 ? 13.094 9.188 0.582 1 98.81 70 ALA B O 1
ATOM 1835 N N . SER B 1 71 ? 14 7.461 -0.424 1 98.62 71 SER B N 1
ATOM 1836 C CA . SER B 1 71 ? 15.32 7.734 0.143 1 98.62 71 SER B CA 1
ATOM 1837 C C . SER B 1 71 ? 15.898 9.031 -0.414 1 98.62 71 SER B C 1
ATOM 1839 O O . SER B 1 71 ? 16.422 9.852 0.336 1 98.62 71 SER B O 1
ATOM 1841 N N . LEU B 1 72 ? 15.82 9.195 -1.713 1 98.56 72 LEU B N 1
ATOM 1842 C CA . LEU B 1 72 ? 16.312 10.43 -2.322 1 98.56 72 LEU B CA 1
ATOM 1843 C C . LEU B 1 72 ? 15.539 11.641 -1.794 1 98.56 72 LEU B C 1
ATOM 1845 O O . LEU B 1 72 ? 16.125 12.672 -1.492 1 98.56 72 LEU B O 1
ATOM 1849 N N . TYR B 1 73 ? 14.32 11.453 -1.679 1 98.44 73 TYR B N 1
ATOM 1850 C CA . TYR B 1 73 ? 13.477 12.508 -1.122 1 98.44 73 TYR B CA 1
ATOM 1851 C C . TYR B 1 73 ? 13.867 12.805 0.321 1 98.44 73 TYR B C 1
ATOM 1853 O O . TYR B 1 73 ? 13.953 13.969 0.715 1 98.44 73 TYR B O 1
ATOM 1861 N N . GLY B 1 74 ? 14.039 11.742 1.041 1 96.94 74 GLY B N 1
ATOM 1862 C CA . GLY B 1 74 ? 14.469 11.914 2.42 1 96.94 74 GLY B CA 1
ATOM 1863 C C . GLY B 1 74 ? 15.773 12.672 2.549 1 96.94 74 GLY B C 1
ATOM 1864 O O . GLY B 1 74 ? 15.922 13.531 3.42 1 96.94 74 GLY B O 1
ATOM 1865 N N . LEU B 1 75 ? 16.641 12.352 1.693 1 96.5 75 LEU B N 1
ATOM 1866 C CA . LEU B 1 75 ? 17.938 13.031 1.703 1 96.5 75 LEU B CA 1
ATOM 1867 C C . LEU B 1 75 ? 17.766 14.516 1.391 1 96.5 75 LEU B C 1
ATOM 1869 O O . LEU B 1 75 ? 18.344 15.367 2.072 1 96.5 75 LEU B O 1
ATOM 1873 N N . LEU B 1 76 ? 16.984 14.805 0.44 1 96.44 76 LEU B N 1
ATOM 1874 C CA . LEU B 1 76 ? 16.766 16.188 0.035 1 96.44 76 LEU B CA 1
ATOM 1875 C C . LEU B 1 76 ? 16.109 16.984 1.159 1 96.44 76 LEU B C 1
ATOM 1877 O O . LEU B 1 76 ? 16.547 18.094 1.483 1 96.44 76 LEU B O 1
ATOM 1881 N N . THR B 1 77 ? 15.117 16.484 1.772 1 95.94 77 THR B N 1
ATOM 1882 C CA . THR B 1 77 ? 14.383 17.203 2.805 1 95.94 77 THR B CA 1
ATOM 1883 C C . THR B 1 77 ? 15.211 17.312 4.082 1 95.94 77 THR B C 1
ATOM 1885 O O . THR B 1 77 ? 15.094 18.281 4.832 1 95.94 77 THR B O 1
ATOM 1888 N N . LEU B 1 78 ? 16 16.297 4.336 1 92.88 78 LEU B N 1
ATOM 1889 C CA . LEU B 1 78 ? 16.938 16.375 5.457 1 92.88 78 LEU B CA 1
ATOM 1890 C C . LEU B 1 78 ? 17.906 17.531 5.285 1 92.88 78 LEU B C 1
ATOM 1892 O O . LEU B 1 78 ? 18.156 18.281 6.23 1 92.88 78 LEU B O 1
ATOM 1896 N N . THR B 1 79 ? 18.406 17.734 4.082 1 92.25 79 THR B N 1
ATOM 1897 C CA . THR B 1 79 ? 19.328 18.828 3.789 1 92.25 79 THR B CA 1
ATOM 1898 C C . THR B 1 79 ? 18.641 20.188 3.959 1 92.25 79 THR B C 1
ATOM 1900 O O . THR B 1 79 ? 19.234 21.125 4.492 1 92.25 79 THR B O 1
ATOM 1903 N N . ILE B 1 80 ? 17.438 20.219 3.543 1 89.94 80 ILE B N 1
ATOM 1904 C CA . ILE B 1 80 ? 16.672 21.453 3.684 1 89.94 80 ILE B CA 1
ATOM 1905 C C . ILE B 1 80 ? 16.438 21.75 5.164 1 89.94 80 ILE B C 1
ATOM 1907 O O . ILE B 1 80 ? 16.531 22.891 5.594 1 89.94 80 ILE B O 1
ATOM 1911 N N . SER B 1 81 ? 16.125 20.75 5.918 1 85.81 81 SER B N 1
ATOM 1912 C CA . SER B 1 81 ? 15.867 20.922 7.348 1 85.81 81 SER B CA 1
ATOM 1913 C C . SER B 1 81 ? 17.125 21.375 8.086 1 85.81 81 SER B C 1
ATOM 1915 O O . SER B 1 81 ? 17.031 22.156 9.039 1 85.81 81 SER B O 1
ATOM 1917 N N . LEU B 1 82 ? 18.266 20.938 7.746 1 84.94 82 LEU B N 1
ATOM 1918 C CA . LEU B 1 82 ? 19.516 21.281 8.391 1 84.94 82 LEU B CA 1
ATOM 1919 C C . LEU B 1 82 ? 19.969 22.688 7.992 1 84.94 82 LEU B C 1
ATOM 1921 O O . LEU B 1 82 ? 20.641 23.359 8.766 1 84.94 82 LEU B O 1
ATOM 1925 N N . ALA B 1 83 ? 19.641 23 6.871 1 81.44 83 ALA B N 1
ATOM 1926 C CA . ALA B 1 83 ? 20.062 24.312 6.391 1 81.44 83 ALA B CA 1
ATOM 1927 C C . ALA B 1 83 ? 19.25 25.422 7.047 1 81.44 83 ALA B C 1
ATOM 1929 O O . ALA B 1 83 ? 19.562 26.609 6.875 1 81.44 83 ALA B O 1
ATOM 1930 N N . ASN B 1 84 ? 18.469 25.094 8.227 1 63.91 84 ASN B N 1
ATOM 1931 C CA . ASN B 1 84 ? 17.844 25.953 9.227 1 63.91 84 ASN B CA 1
ATOM 1932 C C . ASN B 1 84 ? 17.188 27.172 8.586 1 63.91 84 ASN B C 1
ATOM 1934 O O . ASN B 1 84 ? 17.078 28.234 9.219 1 63.91 84 ASN B O 1
ATOM 1938 N N . LYS B 1 85 ? 16.953 27.078 7.406 1 62.59 85 LYS B N 1
ATOM 1939 C CA . LYS B 1 85 ? 16.422 28.328 6.852 1 62.59 85 LYS B CA 1
ATOM 1940 C C . LYS B 1 85 ? 14.914 28.438 7.07 1 62.59 85 LYS B C 1
ATOM 1942 O O . LYS B 1 85 ? 14.219 27.422 7.137 1 62.59 85 LYS B O 1
ATOM 1947 N N . ASN B 1 86 ? 14.477 29.562 7.625 1 68.94 86 ASN B N 1
ATOM 1948 C CA . ASN B 1 86 ? 13.078 29.969 7.676 1 68.94 86 ASN B CA 1
ATOM 1949 C C . ASN B 1 86 ? 12.305 29.469 6.453 1 68.94 86 ASN B C 1
ATOM 1951 O O . ASN B 1 86 ? 12.508 29.969 5.344 1 68.94 86 ASN B O 1
ATOM 1955 N N . ARG B 1 87 ? 11.586 28.266 6.707 1 81.25 87 ARG B N 1
ATOM 1956 C CA . ARG B 1 87 ? 10.805 27.734 5.598 1 81.25 87 ARG B CA 1
ATOM 1957 C C . ARG B 1 87 ? 9.531 28.531 5.383 1 81.25 87 ARG B C 1
ATOM 1959 O O . ARG B 1 87 ? 8.836 28.875 6.344 1 81.25 87 ARG B O 1
ATOM 1966 N N . SER B 1 88 ? 9.438 29 4.16 1 87.5 88 SER B N 1
ATOM 1967 C CA . SER B 1 88 ? 8.18 29.656 3.824 1 87.5 88 SER B CA 1
ATOM 1968 C C . SER B 1 88 ? 6.996 28.719 4.02 1 87.5 88 SER B C 1
ATOM 1970 O O . SER B 1 88 ? 7.16 27.5 4.039 1 87.5 88 SER B O 1
ATOM 1972 N N . ASN B 1 89 ? 5.898 29.312 4.195 1 87.94 89 ASN B N 1
ATOM 1973 C CA . ASN B 1 89 ? 4.676 28.531 4.371 1 87.94 89 ASN B CA 1
ATOM 1974 C C . ASN B 1 89 ? 4.406 27.625 3.172 1 87.94 89 ASN B C 1
ATOM 1976 O O . ASN B 1 89 ? 3.936 26.5 3.332 1 87.94 89 ASN B O 1
ATOM 1980 N N . ILE B 1 90 ? 4.777 28.156 2.045 1 91.62 90 ILE B N 1
ATOM 1981 C CA . ILE B 1 90 ? 4.543 27.406 0.824 1 91.62 90 ILE B CA 1
ATOM 1982 C C . ILE B 1 90 ? 5.469 26.188 0.782 1 91.62 90 ILE B C 1
ATOM 1984 O O . ILE B 1 90 ? 5.051 25.094 0.404 1 91.62 90 ILE B O 1
ATOM 1988 N N . LEU B 1 91 ? 6.668 26.391 1.117 1 91.94 91 LEU B N 1
ATOM 1989 C CA . LEU B 1 91 ? 7.633 25.281 1.142 1 91.94 91 LEU B CA 1
ATOM 1990 C C . LEU B 1 91 ? 7.234 24.234 2.176 1 91.94 91 LEU B C 1
ATOM 1992 O O . LEU B 1 91 ? 7.332 23.031 1.916 1 91.94 91 LEU B O 1
ATOM 1996 N N . ALA B 1 92 ? 6.785 24.625 3.264 1 92 92 ALA B N 1
ATOM 1997 C CA . ALA B 1 92 ? 6.352 23.719 4.32 1 92 92 ALA B CA 1
ATOM 1998 C C . ALA B 1 92 ? 5.16 22.875 3.867 1 92 92 ALA B C 1
ATOM 2000 O O . ALA B 1 92 ? 5.105 21.672 4.137 1 92 92 ALA B O 1
ATOM 2001 N N . LEU B 1 93 ? 4.328 23.578 3.207 1 94.44 93 LEU B N 1
ATOM 2002 C CA . LEU B 1 93 ? 3.16 22.859 2.686 1 94.44 93 LEU B CA 1
ATOM 2003 C C . LEU B 1 93 ? 3.572 21.844 1.63 1 94.44 93 LEU B C 1
ATOM 2005 O O . LEU B 1 93 ? 3.082 20.719 1.632 1 94.44 93 LEU B O 1
ATOM 2009 N N . LEU B 1 94 ? 4.465 22.234 0.76 1 96.06 94 LEU B N 1
ATOM 2010 C CA . LEU B 1 94 ? 4.938 21.328 -0.291 1 96.06 94 LEU B CA 1
ATOM 2011 C C . LEU B 1 94 ? 5.617 20.109 0.306 1 96.06 94 LEU B C 1
ATOM 2013 O O . LEU B 1 94 ? 5.391 18.984 -0.152 1 96.06 94 LEU B O 1
ATOM 2017 N N . ILE B 1 95 ? 6.363 20.297 1.257 1 95.88 95 ILE B N 1
ATOM 2018 C CA . ILE B 1 95 ? 7.051 19.203 1.924 1 95.88 95 ILE B CA 1
ATOM 2019 C C . ILE B 1 95 ? 6.031 18.281 2.592 1 95.88 95 ILE B C 1
ATOM 2021 O O . ILE B 1 95 ? 6.16 17.062 2.537 1 95.88 95 ILE B O 1
ATOM 2025 N N . THR B 1 96 ? 5.051 18.828 3.162 1 96.38 96 THR B N 1
ATOM 2026 C CA . THR B 1 96 ? 4.012 18.016 3.807 1 96.38 96 THR B CA 1
ATOM 2027 C C . THR B 1 96 ? 3.277 17.156 2.783 1 96.38 96 THR B C 1
ATOM 2029 O O . THR B 1 96 ? 3.021 15.984 3.025 1 96.38 96 THR B O 1
ATOM 2032 N N . ILE B 1 97 ? 2.994 17.672 1.656 1 97.88 97 ILE B N 1
ATOM 2033 C CA . ILE B 1 97 ? 2.305 16.938 0.6 1 97.88 97 ILE B CA 1
ATOM 2034 C C . ILE B 1 97 ? 3.191 15.805 0.102 1 97.88 97 ILE B C 1
ATOM 2036 O O . ILE B 1 97 ? 2.725 14.68 -0.072 1 97.88 97 ILE B O 1
ATOM 2040 N N . LEU B 1 98 ? 4.414 16.094 -0.124 1 98.38 98 LEU B N 1
ATOM 2041 C CA . LEU B 1 98 ? 5.344 15.086 -0.614 1 98.38 98 LEU B CA 1
ATOM 2042 C C . LEU B 1 98 ? 5.57 14 0.433 1 98.38 98 LEU B C 1
ATOM 2044 O O . LEU B 1 98 ? 5.77 12.836 0.089 1 98.38 98 LEU B O 1
ATOM 2048 N N . ASP B 1 99 ? 5.543 14.406 1.72 1 98.44 99 ASP B N 1
ATOM 2049 C CA . ASP B 1 99 ? 5.586 13.406 2.777 1 98.44 99 ASP B CA 1
ATOM 2050 C C . ASP B 1 99 ? 4.398 12.453 2.678 1 98.44 99 ASP B C 1
ATOM 2052 O O . ASP B 1 99 ? 4.551 11.242 2.859 1 98.44 99 ASP B O 1
ATOM 2056 N N . LEU B 1 100 ? 3.283 12.945 2.367 1 98.44 100 LEU B N 1
ATOM 2057 C CA . LEU B 1 100 ? 2.084 12.133 2.225 1 98.44 100 LEU B CA 1
ATOM 2058 C C . LEU B 1 100 ? 2.203 11.195 1.025 1 98.44 100 LEU B C 1
ATOM 2060 O O . LEU B 1 100 ? 1.804 10.031 1.099 1 98.44 100 LEU B O 1
ATOM 2064 N N . VAL B 1 101 ? 2.73 11.656 0.001 1 98.69 101 VAL B N 1
ATOM 2065 C CA . VAL B 1 101 ? 2.934 10.852 -1.196 1 98.69 101 VAL B CA 1
ATOM 2066 C C . VAL B 1 101 ? 3.893 9.703 -0.889 1 98.69 101 VAL B C 1
ATOM 2068 O O . VAL B 1 101 ? 3.705 8.578 -1.371 1 98.69 101 VAL B O 1
ATOM 2071 N N . MET B 1 102 ? 4.91 9.945 -0.076 1 98.75 102 MET B N 1
ATOM 2072 C CA . MET B 1 102 ? 5.832 8.883 0.313 1 98.75 102 MET B CA 1
ATOM 2073 C C . MET B 1 102 ? 5.117 7.82 1.14 1 98.75 102 MET B C 1
ATOM 2075 O O . MET B 1 102 ? 5.418 6.633 1.023 1 98.75 102 MET B O 1
ATOM 2079 N N . VAL B 1 103 ? 4.199 8.258 1.959 1 98.69 103 VAL B N 1
ATOM 2080 C CA . VAL B 1 103 ? 3.426 7.297 2.746 1 98.69 103 VAL B CA 1
ATOM 2081 C C . VAL B 1 103 ? 2.666 6.355 1.815 1 98.69 103 VAL B C 1
ATOM 2083 O O . VAL B 1 103 ? 2.686 5.137 2.006 1 98.69 103 VAL B O 1
ATOM 2086 N N . VAL B 1 104 ? 2.051 6.883 0.788 1 98.56 104 VAL B N 1
ATOM 2087 C CA . VAL B 1 104 ? 1.269 6.098 -0.16 1 98.56 104 VAL B CA 1
ATOM 2088 C C . VAL B 1 104 ? 2.191 5.168 -0.946 1 98.56 104 VAL B C 1
ATOM 2090 O O . VAL B 1 104 ? 1.91 3.975 -1.082 1 98.56 104 VAL B O 1
ATOM 2093 N N . LEU B 1 105 ? 3.266 5.723 -1.381 1 98.69 105 LEU B N 1
ATOM 2094 C CA . LEU B 1 105 ? 4.203 4.98 -2.217 1 98.69 105 LEU B CA 1
ATOM 2095 C C . LEU B 1 105 ? 4.816 3.816 -1.444 1 98.69 105 LEU B C 1
ATOM 2097 O O . LEU B 1 105 ? 4.816 2.68 -1.922 1 98.69 105 LEU B O 1
ATOM 2101 N N . LEU B 1 106 ? 5.254 4.078 -0.245 1 98.88 106 LEU B N 1
ATOM 2102 C CA . LEU B 1 106 ? 5.922 3.064 0.567 1 98.88 106 LEU B CA 1
ATOM 2103 C C . LEU B 1 106 ? 4.926 2.018 1.056 1 98.88 106 LEU B C 1
ATOM 2105 O O . LEU B 1 106 ? 5.219 0.82 1.036 1 98.88 106 LEU B O 1
ATOM 2109 N N . SER B 1 107 ? 3.768 2.455 1.451 1 98.62 107 SER B N 1
ATOM 2110 C CA . SER B 1 107 ? 2.783 1.505 1.959 1 98.62 107 SER B CA 1
ATOM 2111 C C . SER B 1 107 ? 2.219 0.64 0.837 1 98.62 107 SER B C 1
ATOM 2113 O O . SER B 1 107 ? 2.016 -0.562 1.015 1 98.62 107 SER B O 1
ATOM 2115 N N . SER B 1 108 ? 2.018 1.235 -0.294 1 98.69 108 SER B N 1
ATOM 2116 C CA . SER B 1 108 ? 1.465 0.448 -1.391 1 98.69 108 SER B CA 1
ATOM 2117 C C . SER B 1 108 ? 2.488 -0.548 -1.928 1 98.69 108 SER B C 1
ATOM 2119 O O . SER B 1 108 ? 2.143 -1.686 -2.252 1 98.69 108 SER B O 1
ATOM 2121 N N . SER B 1 109 ? 3.723 -0.116 -2.031 1 98.75 109 SER B N 1
ATOM 2122 C CA . SER B 1 109 ? 4.75 -1.029 -2.52 1 98.75 109 SER B CA 1
ATOM 2123 C C . SER B 1 109 ? 5.02 -2.145 -1.516 1 98.75 109 SER B C 1
ATOM 2125 O O . SER B 1 109 ? 5.266 -3.289 -1.902 1 98.75 109 SER B O 1
ATOM 2127 N N . ALA B 1 110 ? 5.023 -1.802 -0.25 1 98.81 110 ALA B N 1
ATOM 2128 C CA . ALA B 1 110 ? 5.184 -2.822 0.782 1 98.81 110 ALA B CA 1
ATOM 2129 C C . ALA B 1 110 ? 4.02 -3.811 0.76 1 98.81 110 ALA B C 1
ATOM 2131 O O . ALA B 1 110 ? 4.223 -5.023 0.863 1 98.81 110 ALA B O 1
ATOM 2132 N N . GLY B 1 111 ? 2.82 -3.326 0.607 1 98.5 111 GLY B N 1
ATOM 2133 C CA . GLY B 1 111 ? 1.667 -4.203 0.483 1 98.5 111 GLY B CA 1
ATOM 2134 C C . GLY B 1 111 ? 1.764 -5.152 -0.696 1 98.5 111 GLY B C 1
ATOM 2135 O O . GLY B 1 111 ? 1.433 -6.336 -0.578 1 98.5 111 GLY B O 1
ATOM 2136 N N . ALA B 1 112 ? 2.186 -4.578 -1.796 1 98.69 112 ALA B N 1
ATOM 2137 C CA . ALA B 1 112 ? 2.381 -5.395 -2.992 1 98.69 112 ALA B CA 1
ATOM 2138 C C . ALA B 1 112 ? 3.383 -6.516 -2.732 1 98.69 112 ALA B C 1
ATOM 2140 O O . ALA B 1 112 ? 3.105 -7.684 -3.021 1 98.69 112 ALA B O 1
ATOM 2141 N N . ALA B 1 113 ? 4.488 -6.168 -2.154 1 98.62 113 ALA B N 1
ATOM 2142 C CA . ALA B 1 113 ? 5.551 -7.137 -1.908 1 98.62 113 ALA B CA 1
ATOM 2143 C C . ALA B 1 113 ? 5.113 -8.18 -0.883 1 98.62 113 ALA B C 1
ATOM 2145 O O . ALA B 1 113 ? 5.395 -9.375 -1.042 1 98.62 113 ALA B O 1
ATOM 2146 N N . ILE B 1 114 ? 4.418 -7.734 0.098 1 98.5 114 ILE B N 1
ATOM 2147 C CA . ILE B 1 114 ? 3.973 -8.648 1.141 1 98.5 114 ILE B CA 1
ATOM 2148 C C . ILE B 1 114 ? 2.938 -9.617 0.57 1 98.5 114 ILE B C 1
ATOM 2150 O O . ILE B 1 114 ? 2.938 -10.805 0.905 1 98.5 114 ILE B O 1
ATOM 2154 N N . ALA B 1 115 ? 2.086 -9.164 -0.288 1 98.38 115 ALA B N 1
ATOM 2155 C CA . ALA B 1 115 ? 1.097 -10.039 -0.903 1 98.38 115 ALA B CA 1
ATOM 2156 C C . ALA B 1 115 ? 1.771 -11.133 -1.725 1 98.38 115 ALA B C 1
ATOM 2158 O O . ALA B 1 115 ? 1.401 -12.312 -1.627 1 98.38 115 ALA B O 1
ATOM 2159 N N . ILE B 1 116 ? 2.74 -10.742 -2.504 1 98.06 116 ILE B N 1
ATOM 2160 C CA . ILE B 1 116 ? 3.484 -11.719 -3.293 1 98.06 116 ILE B CA 1
ATOM 2161 C C . ILE B 1 116 ? 4.25 -12.656 -2.365 1 98.06 116 ILE B C 1
ATOM 2163 O O . ILE B 1 116 ? 4.324 -13.867 -2.613 1 98.06 116 ILE B O 1
ATOM 2167 N N . GLY B 1 117 ? 4.812 -12.102 -1.325 1 96.81 117 GLY B N 1
ATOM 2168 C CA . GLY B 1 117 ? 5.52 -12.914 -0.353 1 96.81 117 GLY B CA 1
ATOM 2169 C C . GLY B 1 117 ? 4.641 -13.961 0.306 1 96.81 117 GLY B C 1
ATOM 2170 O O . GLY B 1 117 ? 5.066 -15.094 0.511 1 96.81 117 GLY B O 1
ATOM 2171 N N . ILE B 1 118 ? 3.482 -13.633 0.645 1 96.69 118 ILE B N 1
ATOM 2172 C CA . ILE B 1 118 ? 2.555 -14.555 1.292 1 96.69 118 ILE B CA 1
ATOM 2173 C C . ILE B 1 118 ? 2.24 -15.711 0.35 1 96.69 118 ILE B C 1
ATOM 2175 O O . ILE B 1 118 ? 2.26 -16.875 0.759 1 96.69 118 ILE B O 1
ATOM 2179 N N . ILE B 1 119 ? 2.002 -15.414 -0.885 1 96.69 119 ILE B N 1
ATOM 2180 C CA . ILE B 1 119 ? 1.742 -16.469 -1.859 1 96.69 119 ILE B CA 1
ATOM 2181 C C . ILE B 1 119 ? 2.998 -17.312 -2.051 1 96.69 119 ILE B C 1
ATOM 2183 O O . ILE B 1 119 ? 2.916 -18.547 -2.178 1 96.69 119 ILE B O 1
ATOM 2187 N N . GLY B 1 120 ? 4.152 -16.625 -2.102 1 95.94 120 GLY B N 1
ATOM 2188 C CA . GLY B 1 120 ? 5.402 -17.359 -2.221 1 95.94 120 GLY B CA 1
ATOM 2189 C C . GLY B 1 120 ? 5.641 -18.328 -1.068 1 95.94 120 GLY B C 1
ATOM 2190 O O . GLY B 1 120 ? 6.203 -19.406 -1.26 1 95.94 120 GLY B O 1
ATOM 2191 N N . TYR B 1 121 ? 5.18 -17.938 0.115 1 95.44 121 TYR B N 1
ATOM 2192 C CA . TYR B 1 121 ? 5.418 -18.703 1.327 1 95.44 121 TYR B CA 1
ATOM 2193 C C . TYR B 1 121 ? 4.398 -19.828 1.466 1 95.44 121 TYR B C 1
ATOM 2195 O O . TYR B 1 121 ? 4.754 -20.969 1.789 1 95.44 121 TYR B O 1
ATOM 2203 N N . HIS B 1 122 ? 3.111 -19.625 1.146 1 95.25 122 HIS B N 1
ATOM 2204 C CA . HIS B 1 122 ? 2.047 -20.578 1.426 1 95.25 122 HIS B CA 1
ATOM 2205 C C . HIS B 1 122 ? 1.562 -21.25 0.147 1 95.25 122 HIS B C 1
ATOM 2207 O O . HIS B 1 122 ? 0.88 -22.281 0.202 1 95.25 122 HIS B O 1
ATOM 2213 N N . GLY B 1 123 ? 1.961 -20.688 -0.984 1 94.81 123 GLY B N 1
ATOM 2214 C CA . GLY B 1 123 ? 1.312 -21.141 -2.201 1 94.81 123 GLY B CA 1
ATOM 2215 C C . GLY B 1 123 ? -0.184 -20.891 -2.211 1 94.81 123 GLY B C 1
ATOM 2216 O O . GLY B 1 123 ? -0.716 -20.234 -1.311 1 94.81 123 GLY B O 1
ATOM 2217 N N . ASN B 1 124 ? -0.849 -21.281 -3.307 1 94.81 124 ASN B N 1
ATOM 2218 C CA . ASN B 1 124 ? -2.297 -21.156 -3.445 1 94.81 124 ASN B CA 1
ATOM 2219 C C . ASN B 1 124 ? -2.865 -22.234 -4.359 1 94.81 124 ASN B C 1
ATOM 2221 O O . ASN B 1 124 ? -2.625 -22.234 -5.566 1 94.81 124 ASN B O 1
ATOM 2225 N N . SER B 1 125 ? -3.598 -23.141 -3.766 1 91.88 125 SER B N 1
ATOM 2226 C CA . SER B 1 125 ? -4.121 -24.281 -4.516 1 91.88 125 SER B CA 1
ATOM 2227 C C . SER B 1 125 ? -5.27 -23.859 -5.43 1 91.88 125 SER B C 1
ATOM 2229 O O . SER B 1 125 ? -5.465 -24.438 -6.5 1 91.88 125 SER B O 1
ATOM 2231 N N . HIS B 1 126 ? -5.98 -22.844 -5.016 1 88.75 126 HIS B N 1
ATOM 2232 C CA . HIS B 1 126 ? -7.133 -22.422 -5.805 1 88.75 126 HIS B CA 1
ATOM 2233 C C . HIS B 1 126 ? -6.699 -21.891 -7.164 1 88.75 126 HIS B C 1
ATOM 2235 O O . HIS B 1 126 ? -7.398 -22.078 -8.164 1 88.75 126 HIS B O 1
ATOM 2241 N N . VAL B 1 127 ? -5.492 -21.312 -7.184 1 91 127 VAL B N 1
ATOM 2242 C CA . VAL B 1 127 ? -5.027 -20.75 -8.453 1 91 127 VAL B CA 1
ATOM 2243 C C . VAL B 1 127 ? -3.824 -21.547 -8.953 1 91 127 VAL B C 1
ATOM 2245 O O . VAL B 1 127 ? -3.244 -21.219 -9.992 1 91 127 VAL B O 1
ATOM 2248 N N . ARG B 1 128 ? -3.436 -22.516 -8.242 1 90.62 128 ARG B N 1
ATOM 2249 C CA . ARG B 1 128 ? -2.359 -23.422 -8.602 1 90.62 128 ARG B CA 1
ATOM 2250 C C . ARG B 1 128 ? -1.021 -22.703 -8.672 1 90.62 128 ARG B C 1
ATOM 2252 O O . ARG B 1 128 ? -0.262 -22.875 -9.625 1 90.62 128 ARG B O 1
ATOM 2259 N N . TRP B 1 129 ? -0.755 -21.844 -7.859 1 94.31 129 TRP B N 1
ATOM 2260 C CA . TRP B 1 129 ? 0.541 -21.188 -7.699 1 94.31 129 TRP B CA 1
ATOM 2261 C C . TRP B 1 129 ? 1.367 -21.875 -6.621 1 94.31 129 TRP B C 1
ATOM 2263 O O . TRP B 1 129 ? 0.922 -22 -5.477 1 94.31 129 TRP B O 1
ATOM 2273 N N . ASN B 1 130 ? 2.549 -22.297 -6.91 1 92.94 130 ASN B N 1
ATOM 2274 C CA . ASN B 1 130 ? 3.385 -23.078 -6.016 1 92.94 130 ASN B CA 1
ATOM 2275 C C . ASN B 1 130 ? 4.094 -22.203 -4.984 1 92.94 130 ASN B C 1
ATOM 2277 O O . ASN B 1 130 ? 4.191 -21 -5.16 1 92.94 130 ASN B O 1
ATOM 2281 N N . LYS B 1 131 ? 4.598 -22.906 -3.943 1 94 131 LYS B N 1
ATOM 2282 C CA . LYS B 1 131 ? 5.422 -22.266 -2.922 1 94 131 LYS B CA 1
ATOM 2283 C C . LYS B 1 131 ? 6.832 -22 -3.445 1 94 131 LYS B C 1
ATOM 2285 O O . LYS B 1 131 ? 7.531 -22.922 -3.863 1 94 131 LYS B O 1
ATOM 2290 N N . VAL B 1 132 ? 7.203 -20.875 -3.361 1 93.88 132 VAL B N 1
ATOM 2291 C CA . VAL B 1 132 ? 8.516 -20.5 -3.875 1 93.88 132 VAL B CA 1
ATOM 2292 C C . VAL B 1 132 ? 9.516 -20.422 -2.725 1 93.88 132 VAL B C 1
ATOM 2294 O O . VAL B 1 132 ? 10.703 -20.703 -2.902 1 93.88 132 VAL B O 1
ATOM 2297 N N . CYS B 1 133 ? 9.047 -20.188 -1.572 1 95.56 133 CYS B N 1
ATOM 2298 C CA . CYS B 1 133 ? 9.93 -19.922 -0.446 1 95.56 133 CYS B CA 1
ATOM 2299 C C . CYS B 1 133 ? 10.469 -21.219 0.142 1 95.56 133 CYS B C 1
ATOM 2301 O O . CYS B 1 133 ? 11.406 -21.203 0.941 1 95.56 133 CYS B O 1
ATOM 2303 N N . ASP B 1 134 ? 9.922 -22.328 -0.278 1 93.19 134 ASP B N 1
ATOM 2304 C CA . ASP B 1 134 ? 10.492 -23.609 0.106 1 93.19 134 ASP B CA 1
ATOM 2305 C C . ASP B 1 134 ? 11.867 -23.812 -0.524 1 93.19 134 ASP B C 1
ATOM 2307 O O . ASP B 1 134 ? 12.75 -24.422 0.086 1 93.19 134 ASP B O 1
ATOM 2311 N N . THR B 1 135 ? 11.953 -23.266 -1.709 1 91.5 135 THR B N 1
ATOM 2312 C CA . THR B 1 135 ? 13.203 -23.391 -2.451 1 91.5 135 THR B CA 1
ATOM 2313 C C . THR B 1 135 ? 14.117 -22.203 -2.164 1 91.5 135 THR B C 1
ATOM 2315 O O . THR B 1 135 ? 15.32 -22.375 -1.955 1 91.5 135 THR B O 1
ATOM 2318 N N . PHE B 1 136 ? 13.516 -21 -2.088 1 95.19 136 PHE B N 1
ATOM 2319 C CA . PHE B 1 136 ? 14.273 -19.766 -1.933 1 95.19 136 PHE B CA 1
ATOM 2320 C C . PHE B 1 136 ? 13.977 -19.109 -0.591 1 95.19 136 PHE B C 1
ATOM 2322 O O . PHE B 1 136 ? 13.477 -17.984 -0.542 1 95.19 136 PHE B O 1
ATOM 2329 N N . GLY B 1 137 ? 14.406 -19.719 0.448 1 95.5 137 GLY B N 1
ATOM 2330 C CA . GLY B 1 137 ? 14.117 -19.234 1.79 1 95.5 137 GLY B CA 1
ATOM 2331 C C . GLY B 1 137 ? 14.797 -17.922 2.119 1 95.5 137 GLY B C 1
ATOM 2332 O O . GLY B 1 137 ? 14.164 -17.016 2.666 1 95.5 137 GLY B O 1
ATOM 2333 N N . ARG B 1 138 ? 16.062 -17.828 1.837 1 96.12 138 ARG B N 1
ATOM 2334 C CA . ARG B 1 138 ? 16.812 -16.625 2.123 1 96.12 138 ARG B CA 1
ATOM 2335 C C . ARG B 1 138 ? 16.281 -15.438 1.328 1 96.12 138 ARG B C 1
ATOM 2337 O O . ARG B 1 138 ? 16.125 -14.336 1.864 1 96.12 138 ARG B O 1
ATOM 2344 N N . PHE B 1 139 ? 16.062 -15.711 0.097 1 96.56 139 PHE B N 1
ATOM 2345 C CA . PHE B 1 139 ? 15.477 -14.68 -0.754 1 96.56 139 PHE B CA 1
ATOM 2346 C C . PHE B 1 139 ? 14.188 -14.141 -0.154 1 96.56 139 PHE B C 1
ATOM 2348 O O . PHE B 1 139 ? 13.992 -12.93 -0.055 1 96.56 139 PHE B O 1
ATOM 2355 N N . CYS B 1 140 ? 13.367 -15.008 0.313 1 97.25 140 CYS B N 1
ATOM 2356 C CA . CYS B 1 140 ? 12.062 -14.641 0.86 1 97.25 140 CYS B CA 1
ATOM 2357 C C . CYS B 1 140 ? 12.219 -13.883 2.172 1 97.25 140 CYS B C 1
ATOM 2359 O O . CYS B 1 140 ? 11.5 -12.914 2.418 1 97.25 140 CYS B O 1
ATOM 2361 N N . LYS B 1 141 ? 13.117 -14.273 3.002 1 97.06 141 LYS B N 1
ATOM 2362 C CA . LYS B 1 141 ? 13.367 -13.578 4.262 1 97.06 141 LYS B CA 1
ATOM 2363 C C . LYS B 1 141 ? 13.859 -12.156 4.02 1 97.06 141 LYS B C 1
ATOM 2365 O O . LYS B 1 141 ? 13.453 -11.227 4.727 1 97.06 141 LYS B O 1
ATOM 2370 N N . GLN B 1 142 ? 14.656 -12.031 3.057 1 97.44 142 GLN B N 1
ATOM 2371 C CA . GLN B 1 142 ? 15.195 -10.719 2.727 1 97.44 142 GLN B CA 1
ATOM 2372 C C . GLN B 1 142 ? 14.109 -9.789 2.205 1 97.44 142 GLN B C 1
ATOM 2374 O O . GLN B 1 142 ? 14.055 -8.617 2.58 1 97.44 142 GLN B O 1
ATOM 2379 N N . VAL B 1 143 ? 13.289 -10.289 1.319 1 96.88 143 VAL B N 1
ATOM 2380 C CA . VAL B 1 143 ? 12.18 -9.484 0.815 1 96.88 143 VAL B CA 1
ATOM 2381 C C . VAL B 1 143 ? 11.258 -9.094 1.97 1 96.88 143 VAL B C 1
ATOM 2383 O O . VAL B 1 143 ? 10.773 -7.957 2.027 1 96.88 143 VAL B O 1
ATOM 2386 N N . ALA B 1 144 ? 11.008 -10.008 2.863 1 97.62 144 ALA B N 1
ATOM 2387 C CA . ALA B 1 144 ? 10.18 -9.727 4.035 1 97.62 144 ALA B CA 1
ATOM 2388 C C . ALA B 1 144 ? 10.781 -8.609 4.875 1 97.62 144 ALA B C 1
ATOM 2390 O O . ALA B 1 144 ? 10.07 -7.695 5.309 1 97.62 144 ALA B O 1
ATOM 2391 N N . ALA B 1 145 ? 12.008 -8.719 5.062 1 98.19 145 ALA B N 1
ATOM 2392 C CA . ALA B 1 145 ? 12.703 -7.699 5.836 1 98.19 145 ALA B CA 1
ATOM 2393 C C . ALA B 1 145 ? 12.625 -6.34 5.152 1 98.19 145 ALA B C 1
ATOM 2395 O O . ALA B 1 145 ? 12.352 -5.324 5.801 1 98.19 145 ALA B O 1
ATOM 2396 N N . ALA B 1 146 ? 12.852 -6.359 3.852 1 98.75 146 ALA B N 1
ATOM 2397 C CA . ALA B 1 146 ? 12.789 -5.105 3.102 1 98.75 146 ALA B CA 1
ATOM 2398 C C . ALA B 1 146 ? 11.391 -4.5 3.168 1 98.75 146 ALA B C 1
ATOM 2400 O O . ALA B 1 146 ? 11.234 -3.281 3.295 1 98.75 146 ALA B O 1
ATOM 2401 N N . SER B 1 147 ? 10.414 -5.309 3.033 1 98.75 147 SER B N 1
ATOM 2402 C CA . SER B 1 147 ? 9.039 -4.836 3.111 1 98.75 147 SER B CA 1
ATOM 2403 C C . 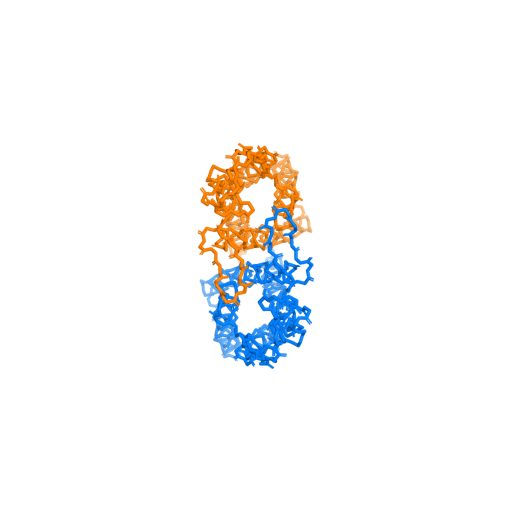SER B 1 147 ? 8.734 -4.25 4.488 1 98.75 147 SER B C 1
ATOM 2405 O O . SER B 1 147 ? 8.062 -3.221 4.594 1 98.75 147 SER B O 1
ATOM 2407 N N . ALA B 1 148 ? 9.172 -4.871 5.523 1 98.56 148 ALA B N 1
ATOM 2408 C CA . ALA B 1 148 ? 8.977 -4.367 6.883 1 98.56 148 ALA B CA 1
ATOM 2409 C C . ALA B 1 148 ? 9.664 -3.016 7.066 1 98.56 148 ALA B C 1
ATOM 2411 O O . ALA B 1 148 ? 9.102 -2.109 7.688 1 98.56 148 ALA B O 1
ATOM 2412 N N . LEU B 1 149 ? 10.852 -2.951 6.547 1 98.75 149 LEU B N 1
ATOM 2413 C CA . LEU B 1 149 ? 11.586 -1.691 6.617 1 98.75 149 LEU B CA 1
ATOM 2414 C C . LEU B 1 149 ? 10.844 -0.589 5.871 1 98.75 149 LEU B C 1
ATOM 2416 O O . LEU B 1 149 ? 10.789 0.554 6.328 1 98.75 149 LEU B O 1
ATOM 2420 N N . SER B 1 150 ? 10.312 -0.938 4.75 1 98.81 150 SER B N 1
ATOM 2421 C CA . SER B 1 150 ? 9.547 0.026 3.963 1 98.81 150 SER B CA 1
ATOM 2422 C C . SER B 1 150 ? 8.32 0.513 4.727 1 98.81 150 SER B C 1
ATOM 2424 O O . SER B 1 150 ? 8.023 1.708 4.73 1 98.81 150 SER B O 1
ATOM 2426 N 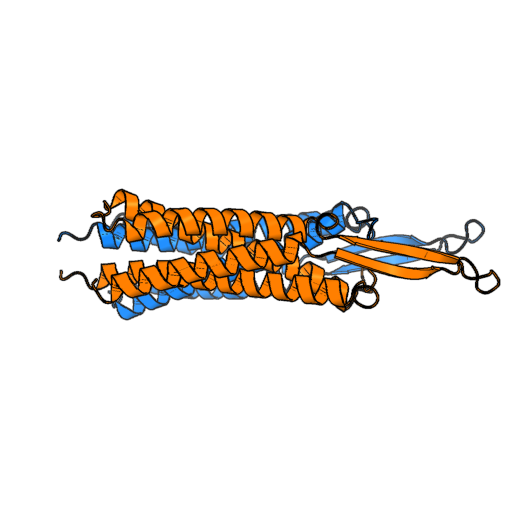N . LEU B 1 151 ? 7.648 -0.389 5.371 1 98.69 151 LEU B N 1
ATOM 2427 C CA . LEU B 1 151 ? 6.492 -0.016 6.176 1 98.69 151 LEU B CA 1
ATOM 2428 C C . LEU B 1 151 ? 6.906 0.878 7.34 1 98.69 151 LEU B C 1
ATOM 2430 O O . LEU B 1 151 ? 6.207 1.843 7.664 1 98.69 151 LEU B O 1
ATOM 2434 N N . ALA B 1 152 ? 7.961 0.531 7.93 1 98.69 152 ALA B N 1
ATOM 2435 C CA . ALA B 1 152 ? 8.5 1.388 8.984 1 98.69 152 ALA B CA 1
ATOM 2436 C C . ALA B 1 152 ? 8.797 2.789 8.453 1 98.69 152 ALA B C 1
ATOM 2438 O O . ALA B 1 152 ? 8.523 3.783 9.125 1 98.69 152 ALA B O 1
ATOM 2439 N N . GLY B 1 153 ? 9.398 2.834 7.254 1 98.69 153 GLY B N 1
ATOM 2440 C CA . GLY B 1 153 ? 9.609 4.125 6.621 1 98.69 153 GLY B CA 1
ATOM 2441 C C . GLY B 1 153 ? 8.32 4.906 6.422 1 98.69 153 GLY B C 1
ATOM 2442 O O . GLY B 1 153 ? 8.273 6.105 6.703 1 98.69 153 GLY B O 1
ATOM 2443 N N . ALA B 1 154 ? 7.293 4.234 5.973 1 98.75 154 ALA B N 1
ATOM 2444 C CA . ALA B 1 154 ? 5.996 4.883 5.789 1 98.75 154 ALA B CA 1
ATOM 2445 C C . ALA B 1 154 ? 5.484 5.469 7.102 1 98.75 154 ALA B C 1
ATOM 2447 O O . ALA B 1 154 ? 4.949 6.582 7.121 1 98.75 154 ALA B O 1
ATOM 2448 N N . ILE B 1 155 ? 5.645 4.742 8.133 1 98.56 155 ILE B N 1
ATOM 2449 C CA . ILE B 1 155 ? 5.211 5.191 9.453 1 98.56 155 ILE B CA 1
ATOM 2450 C C . ILE B 1 155 ? 5.992 6.441 9.852 1 98.56 155 ILE B C 1
ATOM 2452 O O . ILE B 1 155 ? 5.426 7.383 10.414 1 98.56 155 ILE B O 1
ATOM 2456 N N . VAL B 1 156 ? 7.234 6.434 9.586 1 98.62 156 VAL B N 1
ATOM 2457 C CA . VAL B 1 156 ? 8.07 7.582 9.914 1 98.62 156 VAL B CA 1
ATOM 2458 C C . VAL B 1 156 ? 7.562 8.82 9.172 1 98.62 156 VAL B C 1
ATOM 2460 O O . VAL B 1 156 ? 7.422 9.891 9.766 1 98.62 156 VAL B O 1
ATOM 2463 N N . PHE B 1 157 ? 7.27 8.688 7.883 1 98.56 157 PHE B N 1
ATOM 2464 C CA . PHE B 1 157 ? 6.762 9.82 7.117 1 98.56 157 PHE B CA 1
ATOM 2465 C C . PHE B 1 157 ? 5.391 10.25 7.629 1 98.56 157 PHE B C 1
ATOM 2467 O O . PHE B 1 157 ? 5.055 11.438 7.602 1 98.56 157 PHE B O 1
ATOM 2474 N N . MET B 1 158 ? 4.656 9.289 8.016 1 98.25 158 MET B N 1
ATOM 2475 C CA . MET B 1 158 ? 3.367 9.617 8.617 1 98.25 158 MET B CA 1
ATOM 2476 C C . MET B 1 158 ? 3.557 10.43 9.891 1 98.25 158 MET B C 1
ATOM 2478 O O . MET B 1 158 ? 2.836 11.406 10.125 1 98.25 158 MET B O 1
ATOM 2482 N N . LEU B 1 159 ? 4.465 10.094 10.703 1 98.19 159 LEU B N 1
ATOM 2483 C CA . LEU B 1 159 ? 4.75 10.812 11.938 1 98.19 159 LEU B CA 1
ATOM 2484 C C . LEU B 1 159 ? 5.215 12.234 11.648 1 98.19 159 LEU B C 1
ATOM 2486 O O . LEU B 1 159 ? 4.914 13.156 12.406 1 98.19 159 LEU B O 1
ATOM 2490 N N . LEU B 1 160 ? 5.926 12.422 10.625 1 97.81 160 LEU B N 1
ATOM 2491 C CA . LEU B 1 160 ? 6.352 13.758 10.227 1 97.81 160 LEU B CA 1
ATOM 2492 C C . LEU B 1 160 ? 5.145 14.641 9.93 1 97.81 160 LEU B C 1
ATOM 2494 O O . LEU B 1 160 ? 5.113 15.812 10.328 1 97.81 160 LEU B O 1
ATOM 2498 N N . VAL B 1 161 ? 4.191 14.102 9.234 1 97.5 161 VAL B N 1
ATOM 2499 C CA . VAL B 1 161 ? 2.982 14.852 8.922 1 97.5 161 VAL B CA 1
ATOM 2500 C C . VAL B 1 161 ? 2.242 15.203 10.211 1 97.5 161 VAL B C 1
ATOM 2502 O O . VAL B 1 161 ? 1.766 16.328 10.383 1 97.5 161 VAL B O 1
ATOM 2505 N N . ILE B 1 162 ? 2.188 14.25 11.078 1 97.31 162 ILE B N 1
ATOM 2506 C CA . ILE B 1 162 ? 1.528 14.477 12.359 1 97.31 162 ILE B CA 1
ATOM 2507 C C . ILE B 1 162 ? 2.246 15.594 13.117 1 97.31 162 ILE B C 1
ATOM 2509 O O . ILE B 1 162 ? 1.604 16.453 13.734 1 97.31 162 ILE B O 1
ATOM 2513 N N . LEU B 1 163 ? 3.516 15.617 13.109 1 95.38 163 LEU B N 1
ATOM 2514 C CA . LEU B 1 163 ? 4.309 16.641 13.773 1 95.38 163 LEU B CA 1
ATOM 2515 C C . LEU B 1 163 ? 3.971 18.031 13.234 1 95.38 163 LEU B C 1
ATOM 2517 O O . LEU B 1 163 ? 3.867 18.984 14 1 95.38 163 LEU B O 1
ATOM 2521 N N . VAL B 1 164 ? 3.854 18.141 11.961 1 94.12 164 VAL B N 1
ATOM 2522 C CA . VAL B 1 164 ? 3.502 19.406 11.344 1 94.12 164 VAL B CA 1
ATOM 2523 C C . VAL B 1 164 ? 2.139 19.875 11.852 1 94.12 164 VAL B C 1
ATOM 2525 O O . VAL B 1 164 ? 1.967 21.031 12.211 1 94.12 164 VAL B O 1
ATOM 2528 N N . VAL B 1 165 ? 1.177 18.984 11.891 1 93.94 165 VAL B N 1
ATOM 2529 C CA . VAL B 1 165 ? -0.184 19.312 12.305 1 93.94 165 VAL B CA 1
ATOM 2530 C C . VAL B 1 165 ? -0.188 19.75 13.766 1 93.94 165 VAL B C 1
ATOM 2532 O O . VAL B 1 165 ? -0.813 20.766 14.117 1 93.94 165 VAL B O 1
ATOM 2535 N N . VAL B 1 166 ? 0.524 19.062 14.594 1 94.19 166 VAL B N 1
ATOM 2536 C CA . VAL B 1 166 ? 0.585 19.391 16.016 1 94.19 166 VAL B CA 1
ATOM 2537 C C . VAL B 1 166 ? 1.244 20.75 16.203 1 94.19 166 VAL B C 1
ATOM 2539 O O . VAL B 1 166 ? 0.795 21.562 17.016 1 94.19 166 VAL B O 1
ATOM 2542 N N . GLY B 1 167 ? 2.289 21.031 15.539 1 91.44 167 GLY B N 1
ATOM 2543 C CA . GLY B 1 167 ? 2.977 22.312 15.617 1 91.44 167 GLY B CA 1
ATOM 2544 C C . GLY B 1 167 ? 2.102 23.484 15.211 1 91.44 167 GLY B C 1
ATOM 2545 O O . GLY B 1 167 ? 2.154 24.547 15.828 1 91.44 167 GLY B O 1
ATOM 2546 N N . LEU B 1 168 ? 1.318 23.266 14.242 1 87.38 168 LEU B N 1
ATOM 2547 C CA . LEU B 1 168 ? 0.446 24.328 13.742 1 87.38 168 LEU B CA 1
ATOM 2548 C C . LEU B 1 168 ? -0.729 24.547 14.688 1 87.38 168 LEU B C 1
ATOM 2550 O O . LEU B 1 168 ? -1.26 25.656 14.773 1 87.38 168 LEU B O 1
ATOM 2554 N N . GLN B 1 169 ? -1.144 23.578 15.391 1 86.56 169 GLN B N 1
ATOM 2555 C CA . GLN B 1 169 ? -2.25 23.703 16.328 1 86.56 169 GLN B CA 1
ATOM 2556 C C . GLN B 1 169 ? -1.822 24.469 17.594 1 86.56 169 GLN B C 1
ATOM 2558 O O . GLN B 1 169 ? -2.65 25.094 18.25 1 86.56 169 GLN B O 1
ATOM 2563 N N . LYS B 1 170 ? -0.614 24.359 17.938 1 81.75 170 LYS B N 1
ATOM 2564 C CA . LYS B 1 170 ? -0.105 25.016 19.141 1 81.75 170 LYS B CA 1
ATOM 2565 C C . LYS B 1 170 ? 0.152 26.5 18.875 1 81.75 170 LYS B C 1
ATOM 2567 O O . LYS B 1 170 ? 0.384 27.266 19.812 1 81.75 170 LYS B O 1
ATOM 2572 N N . ARG B 1 171 ? 0.108 26.938 17.766 1 72.19 171 ARG B N 1
ATOM 2573 C CA . ARG B 1 171 ? 0.283 28.359 17.5 1 72.19 171 ARG B CA 1
ATOM 2574 C C . ARG B 1 171 ? -0.846 29.172 18.125 1 72.19 171 ARG B C 1
ATOM 2576 O O . ARG B 1 171 ? -2.018 28.797 18.016 1 72.19 171 ARG B O 1
ATOM 2583 N N . PRO B 1 172 ? -0.384 30.047 19.219 1 55.09 172 PRO B N 1
ATOM 2584 C CA . PRO B 1 172 ? -1.367 30.859 19.922 1 55.09 172 PRO B CA 1
ATOM 2585 C C . PRO B 1 172 ? -2.316 31.594 18.969 1 55.09 172 PRO B C 1
ATOM 2587 O O . PRO B 1 172 ? -1.928 31.953 17.859 1 55.09 172 PRO B O 1
ATOM 2590 N N . LYS B 1 173 ? -3.711 31.453 19.188 1 50.12 173 LYS B N 1
ATOM 2591 C CA . LYS B 1 173 ? -4.73 32.281 18.562 1 50.12 173 LYS B CA 1
ATOM 2592 C C . LYS B 1 173 ? -4.391 33.75 18.703 1 50.12 173 LYS B C 1
ATOM 2594 O O . LYS B 1 173 ? -3.832 34.188 19.719 1 50.12 173 LYS B O 1
#

Solvent-accessible surface area (backbone atoms only — not comparable to full-atom values): 17193 Å² total; per-residue (Å²): 120,60,74,64,52,52,52,50,52,54,42,32,51,48,27,19,51,33,13,41,51,21,22,50,46,39,73,68,37,58,42,77,44,74,43,76,43,54,95,40,98,86,41,80,64,44,78,41,81,46,72,47,53,41,75,79,38,68,34,43,42,41,33,30,52,36,20,47,52,43,16,56,48,24,50,53,53,42,52,53,60,68,64,67,55,89,69,48,71,67,56,50,50,51,52,46,53,52,33,50,50,40,23,39,43,24,22,14,23,22,24,9,34,49,37,52,45,50,37,26,61,70,25,37,78,92,70,57,29,60,52,46,31,82,75,39,45,67,43,47,51,44,51,50,50,23,31,52,30,24,40,51,22,18,51,36,34,48,49,52,50,50,50,55,49,54,59,45,64,65,52,69,124,121,59,75,64,53,52,51,49,51,52,41,33,50,49,27,19,50,33,13,42,51,20,23,50,46,38,72,65,36,57,41,77,44,75,42,76,44,54,96,40,96,86,42,79,64,43,77,41,82,45,73,48,54,41,76,80,37,67,33,44,42,43,34,32,52,37,20,46,53,43,17,55,49,23,49,51,52,41,54,54,60,69,63,66,56,88,70,48,71,65,56,50,49,50,51,47,52,52,34,50,50,41,22,39,42,24,21,14,21,23,24,10,34,48,36,53,46,50,37,26,61,70,25,38,79,91,73,56,29,58,53,45,31,82,76,38,46,66,42,48,51,45,49,51,50,22,31,51,31,24,40,51,23,19,49,38,32,47,50,52,48,51,50,53,49,55,58,44,64,63,53,69,123

Organism: Cucurbita moschata (NCBI:txid3662)

Radius of gyration: 23.47 Å; Cα contacts (8 Å, |Δi|>4): 541; chains: 2; bounding box: 44×78×47 Å